Protein AF-G3ICW0-F1 (afdb_monomer)

Sequence (284 aa):
MNFSFIIIPQFTVAEKNTLQFTGLEFFTGAGYFRDTVMYYGFYTNSTIQHGTSGPFYNMQLAYIFTIGACLVVCFFSLLFSMAKYFRNNFINPHIYSRGIAKLVFCWDFTVTHEKAVKLKQKNLSTEIRENLSEIRQENNRLTLNQQLTQFSAHVAAWLVSTGVAAACCLAVYYLAEYNSEISLMMNFQPPSKAWRASQMITFFIFLLFFPSFTGVLCSLAITIWRLKPSADCGPFRGLPSFIESIYSWIDTLSRRSGYLWVVWIYQNLIGSVHFFFILTLIVL

InterPro domains:
  IPR038900 Transmembrane channel-like protein [PTHR23302] (1-182)

Foldseek 3Di:
DCCPQQQVLCVVVQDDQPWDDPPCCVVVVDTSNCCDPVHQQNAALAFDADPPDGDTHGNLVSVVVVVVVVLVVVVVVVVVVVVVVLCCCQVCVPPPVLDDVVVVVVPPPPDPDPVVVVVSVVVSVVVNVVSVVCVVVCVVCCVVCVVVVVVVVVVVVVVCVVVVVVVVVVVVVVCVVVVVDPVPPPDDDDDDDSPPVSVVVVVVCVVVCLLVSVVVVVVVVVCQQPDQDDCNGHNCHPPRHSCVVVVVVLVVQCVPPVRVVVNVCCCPQVVDPVNVVVVVVVSD

Solvent-accessible surface area (backbone atoms only — not comparable to full-atom values): 16691 Å² total; per-residue (Å²): 109,65,74,60,70,64,44,49,71,45,66,79,68,61,71,85,83,84,66,79,82,81,68,66,35,80,80,69,46,45,69,57,41,39,79,29,95,87,23,70,56,48,44,56,60,57,65,47,60,59,68,100,82,40,71,78,43,52,44,53,59,49,51,55,51,47,54,51,52,50,53,52,52,50,50,52,52,50,51,51,50,48,53,50,50,49,52,50,56,70,74,44,60,82,78,75,70,82,47,67,67,65,57,64,67,64,66,69,77,85,67,82,49,69,68,60,45,55,49,50,52,51,53,48,53,49,54,52,50,50,53,52,48,50,50,54,52,46,51,62,49,43,63,58,46,48,58,53,48,54,54,49,46,52,55,45,49,52,52,45,53,57,45,46,55,56,46,47,60,51,45,53,61,49,44,73,73,44,72,84,68,72,91,75,75,94,76,89,87,87,88,93,72,80,67,68,72,53,57,59,54,54,53,50,51,51,65,51,46,54,56,51,53,47,49,51,52,49,52,50,51,50,50,60,69,71,47,66,52,48,72,88,36,24,37,54,37,76,41,85,40,75,63,56,60,53,52,54,48,46,56,59,36,60,77,36,81,93,38,42,68,58,43,50,49,45,52,64,46,73,66,29,69,63,45,59,52,51,52,52,61,75,74,106

Organism: Cricetulus griseus (NCBI:txid10029)

pLDDT: mean 70.58, std 11.31, range [35.34, 86.12]

Radius of gyration: 33.06 Å; Cα contacts (8 Å, |Δi|>4): 134; chains: 1; bounding box: 65×72×83 Å

Secondary structure (DSSP, 8-state):
-HHHHTTHHHHTTPPPP-SPP-STHHHH--SGGGGSTTSGGG--SSEEE-TTTS-EEEHHHHHHHHHHHHHHHHHHHHHHHHHHHHHHHHH-HHHH-SSHHHHHGGG-TT---HHHHHHHHHHHHHHHHHHHHHHHHHHHHHHHHHHHHHHHHHHHHHHHHHHHHHHHHHHHHHHHHHTTT-SS---------SHHHHHHHHHHHHHHHHHHHHHHHHHHHHHHHH-PPPSSSSTTTT-S-THHHHHHHHHHHHTSGGGHHHHHHIIIIIS-HHHHHHHHHHH-

Mean predicted aligned error: 18.26 Å

Structure (mmCIF, N/CA/C/O backbone):
data_AF-G3ICW0-F1
#
_entry.id   AF-G3ICW0-F1
#
loop_
_atom_site.group_PDB
_atom_site.id
_atom_site.type_symbol
_atom_site.label_atom_id
_atom_site.label_alt_id
_atom_site.label_comp_id
_atom_site.label_asym_id
_atom_site.label_entity_id
_atom_site.label_seq_id
_atom_site.pdbx_PDB_ins_code
_atom_site.Cartn_x
_atom_site.Cartn_y
_atom_site.Cartn_z
_atom_site.occupancy
_atom_site.B_iso_or_equiv
_atom_site.auth_seq_id
_atom_site.auth_comp_id
_atom_site.auth_asym_id
_atom_site.auth_atom_id
_atom_site.pdbx_PDB_model_num
ATOM 1 N N . MET A 1 1 ? -1.533 5.937 -7.910 1.00 57.56 1 MET A N 1
ATOM 2 C CA . MET A 1 1 ? -0.114 5.537 -8.059 1.00 57.56 1 MET A CA 1
ATOM 3 C C . MET A 1 1 ? 0.048 4.489 -9.160 1.00 57.56 1 MET A C 1
ATOM 5 O O . MET A 1 1 ? 0.571 4.857 -10.202 1.00 57.56 1 MET A O 1
ATOM 9 N N . ASN A 1 2 ? -0.500 3.270 -9.020 1.00 56.28 2 ASN A N 1
ATOM 10 C CA . ASN A 1 2 ? -0.419 2.206 -10.048 1.00 56.28 2 ASN A CA 1
ATOM 11 C C . ASN A 1 2 ? -0.822 2.640 -11.471 1.00 56.28 2 ASN A C 1
ATOM 13 O O . ASN A 1 2 ? -0.067 2.429 -12.415 1.00 56.28 2 ASN A O 1
ATOM 17 N N . PHE A 1 3 ? -1.964 3.320 -11.611 1.00 61.38 3 PHE A N 1
ATOM 18 C CA . PHE A 1 3 ? -2.481 3.751 -12.916 1.00 61.38 3 PHE A CA 1
ATOM 19 C C . PHE A 1 3 ? -1.597 4.746 -13.674 1.00 61.38 3 PHE A C 1
ATOM 21 O O . PHE A 1 3 ? -1.689 4.823 -14.889 1.00 61.38 3 PHE A O 1
ATOM 28 N N . SER A 1 4 ? -0.758 5.518 -12.985 1.00 66.31 4 SER A N 1
ATOM 29 C CA . SER A 1 4 ? 0.079 6.514 -13.661 1.00 66.31 4 SER A CA 1
ATOM 30 C C . SER A 1 4 ? 1.458 5.944 -13.971 1.00 66.31 4 SER A C 1
ATOM 32 O O . SER A 1 4 ? 1.951 6.060 -15.085 1.00 66.31 4 SER A O 1
ATOM 34 N N . PHE A 1 5 ? 2.065 5.248 -13.007 1.00 75.00 5 PHE A N 1
ATOM 35 C CA . PHE A 1 5 ? 3.449 4.821 -13.157 1.00 75.00 5 PHE A CA 1
ATOM 36 C C . PHE A 1 5 ? 3.598 3.601 -14.065 1.00 75.00 5 PHE A C 1
ATOM 38 O O . PHE A 1 5 ? 4.465 3.609 -14.923 1.00 75.00 5 PHE A O 1
ATOM 45 N N . ILE A 1 6 ? 2.739 2.589 -13.924 1.00 80.56 6 ILE A N 1
ATOM 46 C CA . ILE A 1 6 ? 2.879 1.309 -14.638 1.00 80.56 6 ILE A CA 1
ATOM 47 C C . ILE A 1 6 ? 2.190 1.348 -16.006 1.00 80.56 6 ILE A C 1
ATOM 49 O O . ILE A 1 6 ? 2.675 0.779 -16.979 1.00 80.56 6 ILE A O 1
ATOM 53 N N . ILE A 1 7 ? 1.040 2.016 -16.083 1.00 79.31 7 ILE A N 1
ATOM 54 C CA . ILE A 1 7 ? 0.137 1.897 -17.230 1.00 79.31 7 ILE A CA 1
ATOM 55 C C . ILE A 1 7 ? 0.468 2.913 -18.338 1.00 79.31 7 ILE A C 1
ATOM 57 O O . ILE A 1 7 ? 0.402 2.565 -19.515 1.00 79.31 7 ILE A O 1
ATOM 61 N N . ILE A 1 8 ? 0.881 4.140 -17.994 1.00 80.00 8 ILE A N 1
ATOM 62 C CA . ILE A 1 8 ? 1.180 5.190 -18.987 1.00 80.00 8 ILE A CA 1
ATOM 63 C C . ILE A 1 8 ? 2.321 4.787 -19.941 1.00 80.00 8 ILE A C 1
ATOM 65 O O . ILE A 1 8 ? 2.123 4.903 -21.150 1.00 80.00 8 ILE A O 1
ATOM 69 N N . PRO A 1 9 ? 3.474 4.262 -19.471 1.00 77.62 9 PRO A N 1
ATOM 70 C CA . PRO A 1 9 ? 4.557 3.846 -20.369 1.00 77.62 9 PRO A CA 1
ATOM 71 C C . PRO A 1 9 ? 4.188 2.667 -21.277 1.00 77.62 9 PRO A C 1
ATOM 73 O O . PRO A 1 9 ? 4.804 2.479 -22.318 1.00 77.62 9 PRO A O 1
ATOM 76 N N . GLN A 1 10 ? 3.198 1.861 -20.889 1.00 76.38 10 GLN A N 1
ATOM 77 C CA . GLN A 1 10 ? 2.737 0.723 -21.686 1.00 76.38 10 GLN A CA 1
ATOM 78 C C . GLN A 1 10 ? 1.764 1.163 -22.776 1.00 76.38 10 GLN A C 1
ATOM 80 O O . GLN A 1 10 ? 1.830 0.663 -23.893 1.00 76.38 10 GLN A O 1
ATOM 85 N N . PHE A 1 11 ? 0.903 2.146 -22.499 1.00 76.50 11 PHE A N 1
ATOM 86 C CA . PHE A 1 11 ? -0.001 2.688 -23.514 1.00 76.50 11 PHE A CA 1
ATOM 87 C C . PHE A 1 11 ? 0.723 3.377 -24.671 1.00 76.50 11 PHE A C 1
ATOM 89 O O . PHE A 1 11 ? 0.204 3.382 -25.782 1.00 76.50 11 PHE A O 1
ATOM 96 N N . THR A 1 12 ? 1.907 3.943 -24.439 1.00 74.19 12 THR A N 1
ATOM 97 C CA . THR A 1 12 ? 2.679 4.610 -25.497 1.00 74.19 12 THR A CA 1
ATOM 98 C C . THR A 1 12 ? 3.390 3.637 -26.441 1.00 74.19 12 THR A C 1
ATOM 100 O O . THR A 1 12 ? 3.825 4.060 -27.509 1.00 74.19 12 THR A O 1
ATOM 103 N N . VAL A 1 13 ? 3.510 2.357 -26.066 1.00 73.75 13 VAL A N 1
ATOM 104 C CA . VAL A 1 13 ? 4.249 1.322 -26.818 1.00 73.75 13 VAL A CA 1
ATOM 105 C C . VAL A 1 13 ? 3.347 0.149 -27.236 1.00 73.75 13 VAL A C 1
ATOM 107 O O . VAL A 1 13 ? 3.769 -0.706 -28.006 1.00 73.75 13 VAL A O 1
ATOM 110 N N . ALA A 1 14 ? 2.101 0.098 -26.757 1.00 71.69 14 ALA A N 1
ATOM 111 C CA . ALA A 1 14 ? 1.174 -0.993 -27.043 1.00 71.69 14 ALA A CA 1
ATOM 112 C C . ALA A 1 14 ? 0.832 -1.095 -28.540 1.00 71.69 14 ALA A C 1
ATOM 114 O O . ALA A 1 14 ? 0.405 -0.124 -29.170 1.00 71.69 14 ALA A O 1
ATOM 115 N N . GLU A 1 15 ? 0.977 -2.300 -29.093 1.00 72.44 15 GLU A N 1
ATOM 116 C CA . GLU A 1 15 ? 0.568 -2.616 -30.460 1.00 72.44 15 GLU A CA 1
ATOM 117 C C . GLU A 1 15 ? -0.960 -2.723 -30.584 1.00 72.44 15 GLU A C 1
ATOM 119 O O . GLU A 1 15 ? -1.684 -2.986 -29.620 1.00 72.44 15 GLU A O 1
ATOM 124 N N . LYS A 1 16 ? -1.475 -2.501 -31.799 1.00 71.88 16 LYS A N 1
ATOM 125 C CA . LYS A 1 16 ? -2.915 -2.538 -32.064 1.00 71.88 16 LYS A CA 1
ATOM 126 C C . LYS A 1 16 ? -3.422 -3.980 -32.014 1.00 71.88 16 LYS A C 1
ATOM 128 O O . LYS A 1 16 ? -2.978 -4.819 -32.792 1.00 71.88 16 LYS A O 1
ATOM 133 N N . ASN A 1 17 ? -4.400 -4.240 -31.150 1.00 76.56 17 ASN A N 1
ATOM 134 C CA . ASN A 1 17 ? -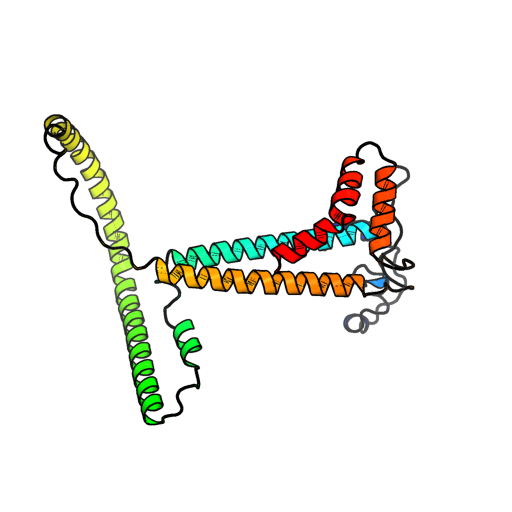5.018 -5.556 -31.037 1.00 76.56 17 ASN A CA 1
ATOM 135 C C . ASN A 1 17 ? -5.832 -5.901 -32.298 1.00 76.56 17 ASN A C 1
ATOM 137 O O . ASN A 1 17 ? -6.596 -5.074 -32.803 1.00 76.56 17 ASN A O 1
ATOM 141 N N . THR A 1 18 ? -5.651 -7.117 -32.807 1.00 79.38 18 THR A N 1
ATOM 142 C CA . THR A 1 18 ? -6.274 -7.624 -34.039 1.00 79.38 18 THR A CA 1
ATOM 143 C C . THR A 1 18 ? -7.392 -8.640 -33.783 1.00 79.38 18 THR A C 1
ATOM 145 O O . THR A 1 18 ? -8.048 -9.070 -34.732 1.00 79.38 18 THR A O 1
ATOM 148 N N . LEU A 1 19 ? -7.645 -9.012 -32.523 1.00 82.75 19 LEU A N 1
ATOM 149 C CA . LEU A 1 19 ? -8.692 -9.963 -32.141 1.00 82.75 19 LEU A CA 1
ATOM 150 C C . LEU A 1 19 ? -10.092 -9.322 -32.196 1.00 82.75 19 LEU A C 1
ATOM 152 O O . LEU A 1 19 ? -10.249 -8.124 -31.961 1.00 82.75 19 LEU A O 1
ATOM 156 N N . GLN A 1 20 ? -11.125 -10.116 -32.499 1.00 80.75 20 GLN A N 1
ATOM 157 C CA . GLN A 1 20 ? -12.520 -9.657 -32.472 1.00 80.75 20 GLN A CA 1
ATOM 158 C C . GLN A 1 20 ? -13.134 -9.838 -31.083 1.00 80.75 20 GLN A C 1
ATOM 160 O O . GLN A 1 20 ? -13.027 -10.906 -30.487 1.00 80.75 20 GLN A O 1
ATOM 165 N N . PHE A 1 21 ? -13.811 -8.796 -30.599 1.00 84.56 21 PHE A N 1
ATOM 166 C CA . PHE A 1 21 ? -14.469 -8.785 -29.297 1.00 84.56 21 PHE A CA 1
ATOM 167 C C . PHE A 1 21 ? -15.825 -9.505 -29.355 1.00 84.56 21 PHE A C 1
ATOM 169 O O . PHE A 1 21 ? -16.707 -9.123 -30.124 1.00 84.56 21 PHE A O 1
ATOM 176 N N . THR A 1 22 ? -15.998 -10.533 -28.525 1.00 82.88 22 THR A N 1
ATOM 177 C CA . THR A 1 22 ? -17.206 -11.383 -28.465 1.00 82.88 22 THR A CA 1
ATOM 178 C C . THR A 1 22 ? -17.983 -11.237 -27.152 1.00 82.88 22 THR A C 1
ATOM 180 O O . THR A 1 22 ? -19.083 -11.771 -27.022 1.00 82.88 22 THR A O 1
ATOM 183 N N . GLY A 1 23 ? -17.457 -10.491 -26.172 1.00 83.50 23 GLY A N 1
ATOM 184 C CA . GLY A 1 23 ? -18.170 -10.098 -24.948 1.00 83.50 23 GLY A CA 1
ATOM 185 C C . GLY A 1 23 ? -18.037 -11.064 -23.766 1.00 83.50 23 GLY A C 1
ATOM 186 O O . GLY A 1 23 ? -17.988 -10.610 -22.623 1.00 83.50 23 GLY A O 1
ATOM 187 N N . LEU A 1 24 ? -17.871 -12.372 -24.008 1.00 83.31 24 LEU A N 1
ATOM 188 C CA . LEU A 1 24 ? -17.596 -13.365 -22.947 1.00 83.31 24 LEU A CA 1
ATOM 189 C C . LEU A 1 24 ? -16.283 -13.077 -22.188 1.00 83.31 24 LEU A C 1
ATOM 191 O O . LEU A 1 24 ? -16.077 -13.496 -21.049 1.00 83.31 24 LEU A O 1
ATOM 195 N N . GLU A 1 25 ? -15.411 -12.317 -22.835 1.00 83.19 25 GLU A N 1
ATOM 196 C CA . GLU A 1 25 ? -14.074 -11.924 -22.406 1.00 83.19 25 GLU A CA 1
ATOM 197 C C . GLU A 1 25 ? -14.116 -10.991 -21.185 1.00 83.19 25 GLU A C 1
ATOM 199 O O . GLU A 1 25 ? -13.145 -10.928 -20.440 1.00 83.19 25 GLU A O 1
ATOM 204 N N . PHE A 1 26 ? -15.247 -10.329 -20.900 1.00 82.81 26 PHE A N 1
ATOM 205 C CA . PHE A 1 26 ? -15.424 -9.560 -19.657 1.00 82.81 26 PHE A CA 1
ATOM 206 C C . PHE A 1 26 ? -15.388 -10.435 -18.401 1.00 82.81 26 PHE A C 1
ATOM 208 O O . PHE A 1 26 ? -14.960 -9.972 -17.345 1.00 82.81 26 PHE A O 1
ATOM 215 N N . PHE A 1 27 ? -15.839 -11.686 -18.509 1.00 81.62 27 PHE A N 1
ATOM 216 C CA . PHE A 1 27 ? -15.892 -12.613 -17.380 1.00 81.62 27 PHE A CA 1
ATOM 217 C C . PHE A 1 27 ? -14.622 -13.453 -17.264 1.00 81.62 27 PHE A C 1
ATOM 219 O O . PHE A 1 27 ? -14.195 -13.769 -16.157 1.00 81.62 27 PHE A O 1
ATOM 226 N N . THR A 1 28 ? -14.011 -13.812 -18.395 1.00 77.81 28 THR A N 1
ATOM 227 C CA . THR A 1 28 ? -12.803 -14.650 -18.415 1.00 77.81 28 THR A CA 1
ATOM 228 C C . THR A 1 28 ? -11.508 -13.838 -18.409 1.00 77.81 28 THR A C 1
ATOM 230 O O . THR A 1 28 ? -10.464 -14.368 -18.039 1.00 77.81 28 THR A O 1
ATOM 233 N N . GLY A 1 29 ? -11.545 -12.573 -18.840 1.00 73.12 29 GLY A N 1
ATOM 234 C CA . GLY A 1 29 ? -10.366 -11.725 -19.046 1.00 73.12 29 GLY A CA 1
ATOM 235 C C . GLY A 1 29 ? -9.428 -12.196 -20.168 1.00 73.12 29 GLY A C 1
ATOM 236 O O . GLY A 1 29 ? -8.403 -11.562 -20.407 1.00 73.12 29 GLY A O 1
ATOM 237 N N . ALA A 1 30 ? -9.751 -13.298 -20.852 1.00 73.56 30 ALA A N 1
ATOM 238 C CA . ALA A 1 30 ? -8.947 -13.908 -21.911 1.00 73.56 30 ALA A CA 1
ATOM 239 C C . ALA A 1 30 ? -9.491 -13.531 -23.300 1.00 73.56 30 ALA A C 1
ATOM 241 O O . ALA A 1 30 ? -10.643 -13.132 -23.411 1.00 73.56 30 ALA A O 1
ATOM 242 N N . GLY A 1 31 ? -8.686 -13.663 -24.361 1.00 81.06 31 GLY A N 1
ATOM 243 C CA . GLY A 1 31 ? -9.076 -13.262 -25.724 1.00 81.06 31 GLY A CA 1
ATOM 244 C C . GLY A 1 31 ? -8.689 -11.813 -26.021 1.00 81.06 31 GLY A C 1
ATOM 245 O O . GLY A 1 31 ? -7.518 -11.465 -25.885 1.00 81.06 31 GLY A O 1
ATOM 246 N N . TYR A 1 32 ? -9.652 -10.958 -26.379 1.00 80.19 32 TYR A N 1
ATOM 247 C CA . TYR A 1 32 ? -9.425 -9.540 -26.684 1.00 80.19 32 TYR A CA 1
ATOM 248 C C . TYR A 1 32 ? -8.692 -8.784 -25.561 1.00 80.19 32 TYR A C 1
ATOM 250 O O . TYR A 1 32 ? -7.827 -7.960 -25.830 1.00 80.19 32 TYR A O 1
ATOM 258 N N . PHE A 1 33 ? -8.958 -9.079 -24.285 1.00 79.38 33 PHE A N 1
ATOM 259 C CA . PHE A 1 33 ? -8.261 -8.405 -23.179 1.00 79.38 33 PHE A CA 1
ATOM 260 C C . PHE A 1 33 ? -6.839 -8.913 -22.923 1.00 79.38 33 PHE A C 1
ATOM 262 O O . PHE A 1 33 ? -6.101 -8.270 -22.173 1.00 79.38 33 PHE A O 1
ATOM 269 N N . ARG A 1 34 ? -6.421 -10.013 -23.561 1.00 75.38 34 ARG A N 1
ATOM 270 C CA . ARG A 1 34 ? -5.105 -10.626 -23.339 1.00 75.38 34 ARG A CA 1
ATOM 271 C C . ARG A 1 34 ? -3.958 -9.669 -23.649 1.00 75.38 34 ARG A C 1
ATOM 273 O O . ARG A 1 34 ? -2.990 -9.635 -22.897 1.00 75.38 34 ARG A O 1
ATOM 280 N N . ASP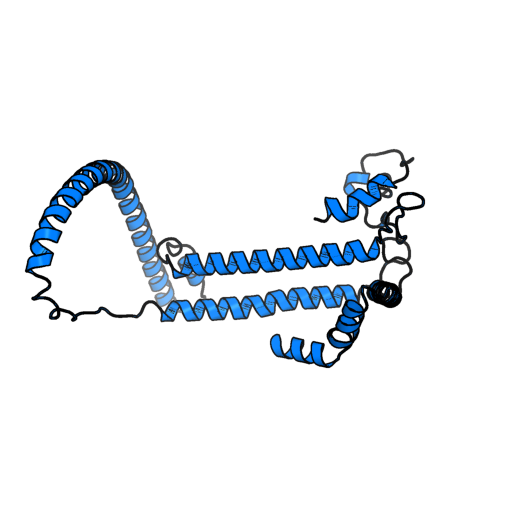 A 1 35 ? -4.111 -8.875 -24.707 1.00 74.62 35 ASP A N 1
ATOM 281 C CA . ASP A 1 35 ? -3.095 -7.929 -25.173 1.00 74.62 35 ASP A CA 1
ATOM 282 C C . ASP A 1 35 ? -3.377 -6.497 -24.666 1.00 74.62 35 ASP A C 1
ATOM 284 O O . ASP A 1 35 ? -3.067 -5.503 -25.318 1.00 74.62 35 ASP A O 1
ATOM 288 N N . THR A 1 36 ? -4.031 -6.378 -23.504 1.00 77.56 36 THR A N 1
ATOM 289 C CA . THR A 1 36 ? -4.374 -5.090 -22.884 1.00 77.56 36 THR A CA 1
ATOM 290 C C . THR A 1 36 ? -3.744 -4.943 -21.505 1.00 77.56 36 THR A C 1
ATOM 292 O O . THR A 1 36 ? -3.464 -5.921 -20.814 1.00 77.56 36 THR A O 1
ATOM 295 N N . VAL A 1 37 ? -3.597 -3.696 -21.047 1.00 75.31 37 VAL A N 1
ATOM 296 C CA . VAL A 1 37 ? -3.022 -3.356 -19.730 1.00 75.31 37 VAL A CA 1
ATOM 297 C C . VAL A 1 37 ? -3.825 -3.888 -18.536 1.00 75.31 37 VAL A C 1
ATOM 299 O O . VAL A 1 37 ? -3.353 -3.810 -17.406 1.00 75.31 37 VAL A O 1
ATOM 302 N N . MET A 1 38 ? -5.040 -4.394 -18.762 1.00 71.44 38 MET A N 1
ATOM 303 C CA . MET A 1 38 ? -5.867 -5.010 -17.724 1.00 71.44 38 MET A CA 1
ATOM 304 C C . MET A 1 38 ? -5.412 -6.443 -17.408 1.00 71.44 38 MET A C 1
ATOM 306 O O . MET A 1 38 ? -5.701 -6.952 -16.326 1.00 71.44 38 MET A O 1
ATOM 310 N N . TYR A 1 39 ? -4.677 -7.084 -18.323 1.00 73.94 39 TYR A N 1
ATOM 311 C CA . TYR A 1 39 ? -4.212 -8.455 -18.172 1.00 73.94 39 TYR A CA 1
ATOM 312 C C . TYR A 1 39 ? -2.741 -8.505 -17.747 1.00 73.94 39 TYR A C 1
ATOM 314 O O . TYR A 1 39 ? -1.847 -8.037 -18.448 1.00 73.94 39 TYR A O 1
ATOM 322 N N . TYR A 1 40 ? -2.467 -9.134 -16.599 1.00 69.00 40 TYR A N 1
ATOM 323 C CA . TYR A 1 40 ? -1.120 -9.196 -16.008 1.00 69.00 40 TYR A CA 1
ATOM 324 C C . TYR A 1 40 ? -0.068 -9.841 -16.923 1.00 69.00 40 TYR A C 1
ATOM 326 O O . TYR A 1 40 ? 1.124 -9.558 -16.802 1.00 69.00 40 TYR A O 1
ATOM 334 N N . GLY A 1 41 ? -0.493 -10.714 -17.839 1.00 71.69 41 GLY A N 1
ATOM 335 C CA . GLY A 1 41 ? 0.416 -11.384 -18.760 1.00 71.69 41 GLY A CA 1
ATOM 336 C C . GLY A 1 41 ? 0.968 -10.494 -19.873 1.00 71.69 41 GLY A C 1
ATOM 337 O O . GLY A 1 41 ? 1.976 -10.862 -20.470 1.00 71.69 41 GLY A O 1
ATOM 338 N N . PHE A 1 42 ? 0.353 -9.334 -20.119 1.00 76.38 42 PHE A N 1
ATOM 339 C CA . PHE A 1 42 ? 0.716 -8.425 -21.207 1.00 76.38 42 PHE A CA 1
ATOM 340 C C . PHE A 1 42 ? 1.988 -7.609 -20.932 1.00 76.38 42 PHE A C 1
ATOM 342 O O . PHE A 1 42 ? 2.633 -7.112 -21.852 1.00 76.38 42 PHE A O 1
ATOM 349 N N . TYR A 1 43 ? 2.379 -7.462 -19.666 1.00 80.56 43 TYR A N 1
ATOM 350 C CA . TYR A 1 43 ? 3.505 -6.608 -19.305 1.00 80.56 43 TYR A CA 1
ATOM 351 C C . TYR A 1 43 ? 4.845 -7.176 -19.784 1.00 80.56 43 TYR A C 1
ATOM 353 O O . TYR A 1 43 ? 5.231 -8.294 -19.434 1.00 80.56 43 TYR A O 1
ATOM 361 N N . THR A 1 44 ? 5.579 -6.367 -20.550 1.00 78.94 44 THR A N 1
ATOM 362 C CA . THR A 1 44 ? 6.910 -6.729 -21.049 1.00 78.94 44 THR A CA 1
ATOM 363 C C . THR A 1 44 ? 7.958 -6.796 -19.928 1.00 78.94 44 THR A C 1
ATOM 365 O O . THR A 1 44 ? 7.886 -6.061 -18.942 1.00 78.94 44 THR A O 1
ATOM 368 N N . ASN A 1 45 ? 8.966 -7.660 -20.098 1.00 81.81 45 ASN A N 1
ATOM 369 C CA . ASN A 1 45 ? 10.163 -7.698 -19.246 1.00 81.81 45 ASN A CA 1
ATOM 370 C C . ASN A 1 45 ? 11.298 -6.793 -19.754 1.00 81.81 45 ASN A C 1
ATOM 372 O O . ASN A 1 45 ? 12.337 -6.696 -19.104 1.00 81.81 45 ASN A O 1
ATOM 376 N N . SER A 1 46 ? 11.127 -6.175 -20.925 1.00 77.69 46 SER A N 1
ATOM 377 C CA . SER A 1 46 ? 12.142 -5.319 -21.521 1.00 77.69 46 SER A CA 1
ATOM 378 C C . SER A 1 46 ? 12.099 -3.914 -20.929 1.00 77.69 46 SER A C 1
ATOM 380 O O . SER A 1 46 ? 11.065 -3.415 -20.478 1.00 77.69 46 SER A O 1
ATOM 382 N N . THR A 1 47 ? 13.252 -3.255 -20.952 1.00 81.38 47 THR A N 1
ATOM 383 C CA . THR A 1 47 ? 13.340 -1.826 -20.674 1.00 81.38 47 THR A CA 1
ATOM 384 C C . THR A 1 47 ? 12.745 -1.070 -21.857 1.00 81.38 47 THR A C 1
ATOM 386 O O . THR A 1 47 ? 13.205 -1.219 -22.988 1.00 81.38 47 THR A O 1
ATOM 389 N N . ILE A 1 48 ? 11.729 -0.252 -21.599 1.00 81.38 48 ILE A N 1
ATOM 390 C CA . ILE A 1 48 ? 11.129 0.610 -22.611 1.00 81.38 48 ILE A CA 1
ATOM 391 C C . ILE A 1 48 ? 12.052 1.806 -22.830 1.00 81.38 48 ILE A C 1
ATOM 393 O O . ILE A 1 48 ? 12.407 2.509 -21.883 1.00 81.38 48 ILE A O 1
ATOM 397 N N . GLN A 1 49 ? 12.429 2.046 -24.083 1.00 77.88 49 GLN A N 1
ATOM 398 C CA . GLN A 1 49 ? 13.205 3.211 -24.486 1.00 77.88 49 GLN A CA 1
ATOM 399 C C . GLN A 1 49 ? 12.349 4.084 -25.402 1.00 77.88 49 GLN A C 1
ATOM 401 O O . GLN A 1 49 ? 11.834 3.622 -26.419 1.00 77.88 49 GLN A O 1
ATOM 406 N N . HIS A 1 50 ? 12.180 5.352 -25.035 1.00 69.31 50 HIS A N 1
ATOM 407 C CA . HIS A 1 50 ? 11.414 6.292 -25.845 1.00 69.31 50 HIS A CA 1
ATOM 408 C C . HIS A 1 50 ? 12.341 7.024 -26.831 1.00 69.31 50 HIS A C 1
ATOM 410 O O . HIS A 1 50 ? 12.971 8.020 -26.484 1.00 69.31 50 HIS A O 1
ATOM 416 N N . GLY A 1 51 ? 12.464 6.511 -28.058 1.00 70.44 51 GLY A N 1
ATOM 417 C CA . GLY A 1 51 ? 13.375 7.054 -29.077 1.00 70.44 51 GLY A CA 1
ATOM 418 C C . GLY A 1 51 ? 14.862 6.783 -28.793 1.00 70.44 51 GLY A C 1
ATOM 419 O O . GLY A 1 51 ? 15.217 6.150 -27.804 1.00 70.44 51 GLY A O 1
ATOM 420 N N . THR A 1 52 ? 15.761 7.267 -29.656 1.00 68.12 52 THR A N 1
ATOM 421 C CA . THR A 1 52 ? 17.214 6.992 -29.578 1.00 68.12 52 THR A CA 1
ATOM 422 C C . THR A 1 52 ? 17.912 7.588 -28.348 1.00 68.12 52 THR A C 1
ATOM 424 O O . THR A 1 52 ? 18.967 7.091 -27.961 1.00 68.12 52 THR A O 1
ATOM 427 N N . SER A 1 53 ? 17.310 8.585 -27.688 1.00 67.00 53 SER A N 1
ATOM 428 C CA . SER A 1 53 ? 17.913 9.319 -26.556 1.00 67.00 53 SER A CA 1
ATOM 429 C C . SER A 1 53 ? 17.014 9.414 -25.316 1.00 67.00 53 SER A C 1
ATOM 431 O O . SER A 1 53 ? 17.341 10.143 -24.379 1.00 67.00 53 SER A O 1
ATOM 433 N N . GLY A 1 54 ? 15.859 8.744 -25.305 1.00 66.25 54 GLY A N 1
ATOM 434 C CA . GLY A 1 54 ? 14.933 8.818 -24.176 1.00 66.25 54 GLY A CA 1
ATOM 435 C C . GLY A 1 54 ? 15.421 8.062 -22.941 1.00 66.25 54 GLY A C 1
ATOM 436 O O . GLY A 1 54 ? 16.271 7.172 -23.041 1.00 66.25 54 GLY A O 1
ATOM 437 N N . PRO A 1 55 ? 14.872 8.385 -21.758 1.00 69.38 55 PRO A N 1
ATOM 438 C CA . PRO A 1 55 ? 15.192 7.670 -20.534 1.00 69.38 55 PRO A CA 1
ATOM 439 C C . PRO A 1 55 ? 14.768 6.199 -20.635 1.00 69.38 55 PRO A C 1
ATOM 441 O O . PRO A 1 55 ? 13.679 5.873 -21.106 1.00 69.38 55 PRO A O 1
ATOM 444 N N . PHE A 1 56 ? 15.641 5.319 -20.153 1.00 78.50 56 PHE A N 1
ATOM 445 C CA . PHE A 1 56 ? 15.386 3.889 -20.030 1.00 78.50 56 PHE A CA 1
ATOM 446 C C . PHE A 1 56 ? 14.394 3.630 -18.893 1.00 78.50 56 PHE A C 1
ATOM 448 O O . PHE A 1 56 ? 14.713 3.848 -17.722 1.00 78.50 56 PHE A O 1
ATOM 455 N N . TYR A 1 57 ? 13.196 3.157 -19.226 1.00 83.00 57 TYR A N 1
ATOM 456 C CA . TYR A 1 57 ? 12.168 2.801 -18.256 1.00 83.00 57 TYR A CA 1
ATOM 457 C C . TYR A 1 57 ? 12.159 1.288 -18.024 1.00 83.00 57 TYR A C 1
ATOM 459 O O . TYR A 1 57 ? 11.715 0.514 -18.871 1.00 83.00 57 TYR A O 1
ATOM 467 N N . ASN A 1 58 ? 12.666 0.848 -16.873 1.00 85.12 58 ASN A N 1
ATOM 468 C CA . ASN A 1 58 ? 12.670 -0.567 -16.515 1.00 85.12 58 ASN A CA 1
ATOM 469 C C . ASN A 1 58 ? 11.339 -0.958 -15.853 1.00 85.12 58 ASN A C 1
ATOM 471 O O . ASN A 1 58 ? 10.997 -0.469 -14.773 1.00 85.12 58 ASN A O 1
ATOM 475 N N . MET A 1 59 ? 10.622 -1.885 -16.491 1.00 83.56 59 MET A N 1
ATOM 476 C CA . MET A 1 59 ? 9.307 -2.321 -16.033 1.00 83.56 59 MET A CA 1
ATOM 477 C C . MET A 1 59 ? 9.358 -3.090 -14.704 1.00 83.56 59 MET A C 1
ATOM 479 O O . MET A 1 59 ? 8.531 -2.853 -13.829 1.00 83.56 59 MET A O 1
ATOM 483 N N . GLN A 1 60 ? 10.345 -3.968 -14.502 1.00 85.88 60 GLN A N 1
ATOM 484 C CA . GLN A 1 60 ? 10.472 -4.789 -13.285 1.00 85.88 60 GLN A CA 1
ATOM 485 C C . GLN A 1 60 ? 10.653 -3.926 -12.037 1.00 85.88 60 GLN A C 1
ATOM 487 O O . GLN A 1 60 ? 9.974 -4.113 -11.026 1.00 85.88 60 GLN A O 1
ATOM 492 N N . LEU A 1 61 ? 11.543 -2.936 -12.127 1.00 84.94 61 LEU A N 1
ATOM 493 C CA . LEU A 1 61 ? 11.801 -2.004 -11.034 1.00 84.94 61 LEU A CA 1
ATOM 494 C C . LEU A 1 61 ? 10.584 -1.141 -10.738 1.00 84.94 61 LEU A C 1
ATOM 496 O O . LEU A 1 61 ? 10.281 -0.877 -9.575 1.00 84.94 61 LEU A O 1
ATOM 500 N N . ALA A 1 62 ? 9.851 -0.742 -11.776 1.00 86.12 62 ALA A N 1
ATOM 501 C CA . ALA A 1 62 ? 8.666 0.069 -11.596 1.00 86.12 62 ALA A CA 1
ATOM 502 C C . ALA A 1 62 ? 7.583 -0.615 -10.756 1.00 86.12 62 ALA A C 1
ATOM 504 O O . ALA A 1 62 ? 6.963 0.035 -9.909 1.00 86.12 62 ALA A O 1
ATOM 505 N N . TYR A 1 63 ? 7.399 -1.927 -10.925 1.00 83.81 63 TYR A N 1
ATOM 506 C CA . TYR A 1 63 ? 6.515 -2.716 -10.066 1.00 83.81 63 TYR A CA 1
ATOM 507 C C . TYR A 1 63 ? 6.964 -2.703 -8.612 1.00 83.81 63 TYR A C 1
ATOM 509 O O . TYR A 1 63 ? 6.158 -2.416 -7.727 1.00 83.81 63 TYR A O 1
ATOM 517 N N . ILE A 1 64 ? 8.247 -2.976 -8.367 1.00 84.69 64 ILE A N 1
ATOM 518 C CA . ILE A 1 64 ? 8.806 -3.035 -7.012 1.00 84.69 64 ILE A CA 1
ATOM 519 C C . ILE A 1 64 ? 8.617 -1.690 -6.307 1.00 84.69 64 ILE A C 1
ATOM 521 O O . ILE A 1 64 ? 8.093 -1.642 -5.192 1.00 84.69 64 ILE A O 1
ATOM 525 N N . PHE A 1 65 ? 8.962 -0.587 -6.975 1.00 84.38 65 PHE A N 1
ATOM 526 C CA . PHE A 1 65 ? 8.810 0.748 -6.405 1.00 84.38 65 PHE A CA 1
ATOM 527 C C . PHE A 1 65 ? 7.350 1.133 -6.177 1.00 84.38 65 PHE A C 1
ATOM 529 O O . PHE A 1 65 ? 7.039 1.737 -5.153 1.00 84.38 65 PHE A O 1
ATOM 536 N N . THR A 1 66 ? 6.441 0.765 -7.082 1.00 85.88 66 THR A N 1
ATOM 537 C CA . THR A 1 66 ? 5.018 1.093 -6.925 1.00 85.88 66 THR A CA 1
ATOM 538 C C . THR A 1 66 ? 4.392 0.333 -5.763 1.00 85.88 66 THR A C 1
ATOM 540 O O . THR A 1 66 ? 3.684 0.933 -4.955 1.00 85.88 66 THR A O 1
ATOM 543 N N . ILE A 1 67 ? 4.682 -0.966 -5.639 1.00 83.38 67 ILE A N 1
ATOM 544 C CA . ILE A 1 67 ? 4.226 -1.785 -4.509 1.00 83.38 67 ILE A CA 1
ATOM 545 C C . ILE A 1 67 ? 4.804 -1.230 -3.204 1.00 83.38 67 ILE A C 1
ATOM 547 O O . ILE A 1 67 ? 4.054 -1.009 -2.255 1.00 83.38 67 ILE A O 1
ATOM 551 N N . GLY A 1 68 ? 6.104 -0.922 -3.176 1.00 83.69 68 GLY A N 1
ATOM 552 C CA . GLY A 1 68 ? 6.758 -0.309 -2.019 1.00 83.69 68 GLY A CA 1
ATOM 553 C C . GLY A 1 68 ? 6.113 1.018 -1.614 1.00 83.69 68 GLY A C 1
ATOM 554 O O . GLY A 1 68 ? 5.747 1.200 -0.455 1.00 83.69 68 GLY A O 1
ATOM 555 N N . ALA A 1 69 ? 5.884 1.924 -2.567 1.00 84.75 69 ALA A N 1
ATOM 556 C CA . ALA A 1 69 ? 5.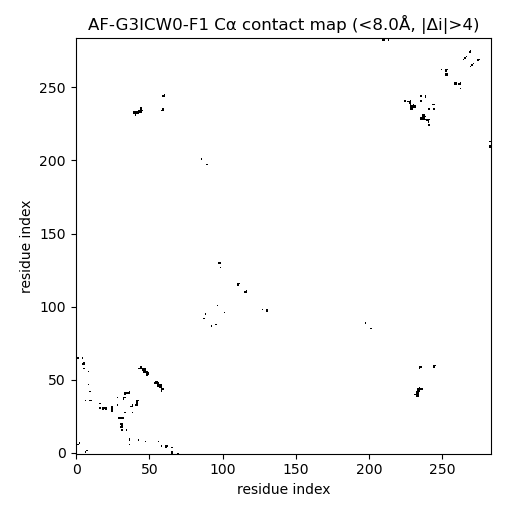220 3.200 -2.314 1.00 84.75 69 ALA A CA 1
ATOM 557 C C . ALA A 1 69 ? 3.784 3.015 -1.801 1.00 84.75 69 ALA A C 1
ATOM 559 O O . ALA A 1 69 ? 3.372 3.704 -0.868 1.00 84.75 69 ALA A O 1
ATOM 560 N N . CYS A 1 70 ? 3.027 2.066 -2.361 1.00 82.62 70 CYS A N 1
ATOM 561 C CA . CYS A 1 70 ? 1.694 1.723 -1.871 1.00 82.62 70 CYS A CA 1
ATOM 562 C C . CYS A 1 70 ? 1.734 1.241 -0.417 1.00 82.62 70 CYS A C 1
ATOM 564 O O . CYS A 1 70 ? 0.966 1.745 0.398 1.00 82.62 70 CYS A O 1
ATOM 566 N N . LEU A 1 71 ? 2.653 0.335 -0.071 1.00 81.44 71 LEU A N 1
ATOM 567 C CA . LEU A 1 71 ? 2.811 -0.155 1.301 1.00 81.44 71 LEU A CA 1
ATOM 568 C C . LEU A 1 71 ? 3.165 0.973 2.277 1.00 81.44 71 LEU A C 1
ATOM 570 O O . LEU A 1 71 ? 2.579 1.051 3.354 1.00 81.44 71 LEU A O 1
ATOM 574 N N . VAL A 1 72 ? 4.060 1.884 1.887 1.00 81.56 72 VAL A N 1
ATOM 575 C CA . VAL A 1 72 ? 4.447 3.045 2.702 1.00 81.56 72 VAL A CA 1
ATOM 576 C C . VAL A 1 72 ? 3.267 3.996 2.918 1.00 81.56 72 VAL A C 1
ATOM 578 O O . VAL A 1 72 ? 2.997 4.405 4.046 1.00 81.56 72 VAL A O 1
ATOM 581 N N . VAL A 1 73 ? 2.515 4.322 1.863 1.00 83.75 73 VAL A N 1
ATOM 582 C CA . VAL A 1 73 ? 1.320 5.175 1.972 1.00 83.75 73 VAL A CA 1
ATOM 583 C C . VAL A 1 73 ? 0.256 4.516 2.848 1.00 83.75 73 VAL A C 1
ATOM 585 O O . VAL A 1 73 ? -0.340 5.188 3.692 1.00 83.75 73 VAL A O 1
ATOM 588 N N . CYS A 1 74 ? 0.033 3.210 2.695 1.00 79.06 74 CYS A N 1
ATOM 589 C CA . CYS A 1 74 ? -0.865 2.450 3.559 1.00 79.06 74 CYS A CA 1
ATOM 590 C C . CYS A 1 74 ? -0.405 2.505 5.020 1.00 79.06 74 CYS A C 1
ATOM 592 O O . CYS A 1 74 ? -1.213 2.810 5.894 1.00 79.06 74 CYS A O 1
ATOM 594 N N . PHE A 1 75 ? 0.886 2.294 5.285 1.00 80.12 75 PHE A N 1
ATOM 595 C CA . PHE A 1 75 ? 1.459 2.369 6.626 1.00 80.12 75 PHE A CA 1
ATOM 596 C C . PHE A 1 75 ? 1.231 3.738 7.276 1.00 80.12 75 PHE A C 1
ATOM 598 O O . PHE A 1 75 ? 0.672 3.812 8.369 1.00 80.12 75 PHE A O 1
ATOM 605 N N . PHE A 1 76 ? 1.568 4.833 6.589 1.00 79.75 76 PHE A N 1
ATOM 606 C CA . PHE A 1 76 ? 1.359 6.180 7.126 1.00 79.75 76 PHE A CA 1
ATOM 607 C C . PHE A 1 76 ? -0.123 6.536 7.284 1.00 79.75 76 PHE A C 1
ATOM 609 O O . PHE A 1 76 ? -0.491 7.188 8.260 1.00 79.75 76 PHE A O 1
ATOM 616 N N . SER A 1 77 ? -0.991 6.078 6.378 1.00 80.56 77 SER A N 1
ATOM 617 C CA . SER A 1 77 ? -2.440 6.282 6.497 1.00 80.56 77 SER A CA 1
ATOM 618 C C . SER A 1 77 ? -3.007 5.566 7.723 1.00 80.56 77 SER A C 1
ATOM 620 O O . SER A 1 77 ? -3.832 6.131 8.446 1.00 80.56 77 SER A O 1
ATOM 622 N N . LEU A 1 78 ? -2.539 4.343 7.989 1.00 77.88 78 LEU A N 1
ATOM 623 C CA . LEU A 1 78 ? -2.907 3.583 9.180 1.00 77.88 78 LEU A CA 1
ATOM 624 C C . LEU A 1 78 ? -2.367 4.248 10.448 1.00 77.88 78 LEU A C 1
ATOM 626 O O . LEU A 1 78 ? -3.140 4.465 11.378 1.00 77.88 78 LEU A O 1
ATOM 630 N N . LEU A 1 79 ? -1.096 4.662 10.467 1.00 77.62 79 LEU A N 1
ATOM 631 C CA . LEU A 1 79 ? -0.509 5.396 11.592 1.00 77.62 79 LEU A CA 1
ATOM 632 C C . LEU A 1 79 ? -1.274 6.686 11.899 1.00 77.62 79 LEU A C 1
ATOM 634 O O . LEU A 1 79 ? -1.606 6.952 13.053 1.00 77.62 79 LEU A O 1
ATOM 638 N N . PHE A 1 80 ? -1.599 7.475 10.874 1.00 76.75 80 PHE A N 1
ATOM 639 C CA . PHE A 1 80 ? -2.357 8.711 11.042 1.00 76.75 80 PHE A CA 1
ATOM 640 C C . PHE A 1 80 ? -3.777 8.441 11.545 1.00 76.75 80 PHE A C 1
ATOM 642 O O . PHE A 1 80 ? -4.268 9.136 12.437 1.00 76.75 80 PHE A O 1
ATOM 649 N N . SER A 1 81 ? -4.432 7.405 11.019 1.00 73.81 81 SER A N 1
ATOM 650 C CA . SER A 1 81 ? -5.761 6.986 11.471 1.00 73.81 81 SER A CA 1
ATOM 651 C C . SER A 1 81 ? -5.736 6.525 12.927 1.00 73.81 81 SER A C 1
ATOM 653 O O . SER A 1 81 ? -6.620 6.907 13.693 1.00 73.81 81 SER A O 1
ATOM 655 N N . MET A 1 82 ? -4.696 5.796 13.343 1.00 68.44 82 MET A N 1
ATOM 656 C CA . MET A 1 82 ? -4.492 5.409 14.739 1.00 68.44 82 MET A CA 1
ATOM 657 C C . MET A 1 82 ? -4.237 6.611 15.640 1.00 68.44 82 MET A C 1
ATOM 659 O O . MET A 1 82 ? -4.890 6.738 16.671 1.00 68.44 82 MET A O 1
ATOM 663 N N . ALA A 1 83 ? -3.360 7.531 15.241 1.00 71.38 83 ALA A N 1
ATOM 664 C CA . ALA A 1 83 ? -3.087 8.748 16.001 1.00 71.38 83 ALA A CA 1
ATOM 665 C C . ALA A 1 83 ? -4.349 9.616 16.156 1.00 71.38 83 ALA A C 1
ATOM 667 O O . ALA A 1 83 ? -4.625 10.146 17.235 1.00 71.38 83 ALA A O 1
ATOM 668 N N . LYS A 1 84 ? -5.163 9.722 15.098 1.00 69.50 84 LYS A N 1
ATOM 669 C CA . LYS A 1 84 ? -6.450 10.430 15.121 1.00 69.50 84 LYS A CA 1
ATOM 670 C C . LYS A 1 84 ? -7.478 9.721 16.005 1.00 69.50 84 LYS A C 1
ATOM 672 O O . LYS A 1 84 ? -8.158 10.391 16.779 1.00 69.50 84 LYS A O 1
ATOM 677 N N . TYR A 1 85 ? -7.585 8.395 15.916 1.00 64.44 85 TYR A N 1
ATOM 678 C CA . TYR A 1 85 ? -8.482 7.594 16.753 1.00 64.44 85 TYR A CA 1
ATOM 679 C C . TYR A 1 85 ? -8.107 7.710 18.230 1.00 64.44 85 TYR A C 1
ATOM 681 O O . TYR A 1 85 ? -8.962 7.975 19.071 1.00 64.44 85 TYR A O 1
ATOM 689 N N . PHE A 1 86 ? -6.813 7.616 18.529 1.00 65.56 86 PHE A N 1
ATOM 690 C CA . PHE A 1 86 ? -6.261 7.826 19.857 1.00 65.56 86 PHE A CA 1
ATOM 691 C C . PHE A 1 86 ? -6.615 9.213 20.401 1.00 65.56 86 PHE A C 1
ATOM 693 O O . PHE A 1 86 ? -7.224 9.329 21.462 1.00 65.56 86 PHE A O 1
ATOM 700 N N . ARG A 1 87 ? -6.324 10.271 19.636 1.00 63.78 87 ARG A N 1
ATOM 701 C CA . ARG A 1 87 ? -6.634 11.650 20.030 1.00 63.78 87 ARG A CA 1
ATOM 702 C C . ARG A 1 87 ? -8.123 11.844 20.311 1.00 63.78 87 ARG A C 1
ATOM 704 O O . ARG A 1 87 ? -8.484 12.438 21.321 1.00 63.78 87 ARG A O 1
ATOM 711 N N . ASN A 1 88 ? -8.987 11.322 19.445 1.00 59.03 88 ASN A N 1
ATOM 712 C CA . ASN A 1 88 ? -10.431 11.481 19.591 1.00 59.03 88 ASN A CA 1
ATOM 713 C C . ASN A 1 88 ? -10.992 10.693 20.784 1.00 59.03 88 ASN A C 1
ATOM 715 O O . ASN A 1 88 ? -11.880 11.193 21.468 1.00 59.03 88 ASN A O 1
ATOM 719 N N . ASN A 1 89 ? -10.462 9.500 21.060 1.00 55.69 89 ASN A N 1
ATOM 720 C CA . ASN A 1 89 ? -10.942 8.638 22.139 1.00 55.69 89 ASN A CA 1
ATOM 721 C C . ASN A 1 89 ? -10.435 9.083 23.530 1.00 55.69 89 ASN A C 1
ATOM 723 O O . ASN A 1 89 ? -11.106 8.860 24.532 1.00 55.69 89 ASN A O 1
ATOM 727 N N . PHE A 1 90 ? -9.276 9.749 23.602 1.00 53.75 90 PHE A N 1
ATOM 728 C CA . PHE A 1 90 ? -8.668 10.182 24.869 1.00 53.75 90 PHE A CA 1
ATOM 729 C C . PHE A 1 90 ? -9.027 11.616 25.262 1.00 53.75 90 PHE A C 1
ATOM 731 O O . PHE A 1 90 ? -9.073 11.919 26.451 1.00 53.75 90 PHE A O 1
ATOM 738 N N . ILE A 1 91 ? -9.286 12.496 24.288 1.00 54.97 91 ILE A N 1
ATOM 739 C CA . ILE A 1 91 ? -9.592 13.911 24.555 1.00 54.97 91 ILE A CA 1
ATOM 740 C C . ILE A 1 91 ? -11.104 14.146 24.727 1.00 54.97 91 ILE A C 1
ATOM 742 O O . ILE A 1 91 ? -11.479 15.059 25.451 1.00 54.97 91 ILE A O 1
ATOM 746 N N . ASN A 1 92 ? -11.983 13.310 24.148 1.00 49.50 92 ASN A N 1
ATOM 747 C CA . ASN A 1 92 ? -13.445 13.451 24.267 1.00 49.50 92 ASN A CA 1
ATOM 748 C C . ASN A 1 92 ? -14.165 12.104 24.529 1.00 49.50 92 ASN A C 1
ATOM 750 O O . ASN A 1 92 ? -14.869 11.597 23.650 1.00 49.50 92 ASN A O 1
ATOM 754 N N . PRO A 1 93 ? -14.070 11.525 25.744 1.00 53.31 93 PRO A N 1
ATOM 755 C CA . PRO A 1 93 ? -14.736 10.256 26.082 1.00 53.31 93 PRO A CA 1
ATOM 756 C C . PRO A 1 93 ? -16.278 10.326 26.050 1.00 53.31 93 PRO A C 1
ATOM 758 O O . PRO A 1 93 ? -16.953 9.293 26.009 1.00 53.31 93 PRO A O 1
ATOM 761 N N . HIS A 1 94 ? -16.852 11.533 26.038 1.00 49.59 94 HIS A N 1
ATOM 762 C CA . HIS A 1 94 ? -18.300 11.750 26.064 1.00 49.59 94 HIS A CA 1
ATOM 763 C C . HIS A 1 94 ? -19.020 11.470 24.736 1.00 49.59 94 HIS A C 1
ATOM 765 O O . HIS A 1 94 ? -20.228 11.251 24.751 1.00 49.59 94 HIS A O 1
ATOM 771 N N . ILE A 1 95 ? -18.320 11.457 23.595 1.00 48.56 95 ILE A N 1
ATOM 772 C CA . ILE A 1 95 ? -18.994 11.464 22.281 1.00 48.56 95 ILE A CA 1
ATOM 773 C C . ILE A 1 95 ? -19.151 10.054 21.680 1.00 48.56 95 ILE A C 1
ATOM 775 O O . ILE A 1 95 ? -20.105 9.816 20.946 1.00 48.56 95 ILE A O 1
ATOM 779 N N . TYR A 1 96 ? -18.283 9.089 22.019 1.00 48.78 96 TYR A N 1
ATOM 780 C CA . TYR A 1 96 ? -18.293 7.745 21.402 1.00 48.78 96 TYR A CA 1
ATOM 781 C C . TYR A 1 96 ? -18.695 6.590 22.342 1.00 48.78 96 TYR A C 1
ATOM 783 O O . TYR A 1 96 ? -18.989 5.492 21.873 1.00 48.78 96 TYR A O 1
ATOM 791 N N . SER A 1 97 ? -18.771 6.814 23.661 1.00 50.44 97 SER A N 1
ATOM 792 C CA . SER A 1 97 ? -19.090 5.770 24.657 1.00 50.44 97 SER A CA 1
ATOM 793 C C . SER A 1 97 ? -20.592 5.556 24.905 1.00 50.44 97 SER A C 1
ATOM 795 O O . SER A 1 97 ? -20.980 4.924 25.886 1.00 50.44 97 SER A O 1
ATOM 797 N N . ARG A 1 98 ? -21.470 6.052 24.026 1.00 53.41 98 ARG A N 1
ATOM 798 C CA . ARG A 1 98 ? -22.903 6.181 24.338 1.00 53.41 98 ARG A CA 1
ATOM 799 C C . ARG A 1 98 ? -23.778 4.940 24.122 1.00 53.41 98 ARG A C 1
ATOM 801 O O . ARG A 1 98 ? -24.991 5.031 24.247 1.00 53.41 98 ARG A O 1
ATOM 808 N N . GLY A 1 99 ? -23.209 3.763 23.852 1.00 54.28 99 GLY A N 1
ATOM 809 C CA . GLY A 1 99 ? -23.996 2.526 23.993 1.00 54.28 99 GLY A CA 1
ATOM 810 C C . GLY A 1 99 ? -23.472 1.293 23.271 1.00 54.28 99 GLY A C 1
ATOM 811 O O . GLY A 1 99 ? -23.558 0.196 23.814 1.00 54.28 99 GLY A O 1
ATOM 812 N N . ILE A 1 100 ? -22.878 1.442 22.084 1.00 52.78 100 ILE A N 1
ATOM 813 C CA . ILE A 1 100 ? -22.597 0.284 21.214 1.00 52.78 100 ILE A CA 1
ATOM 814 C C . ILE A 1 100 ? -21.457 -0.584 21.767 1.00 52.78 100 ILE A C 1
ATOM 816 O O . ILE A 1 100 ? -21.586 -1.802 21.825 1.00 52.78 100 ILE A O 1
ATOM 820 N N . ALA A 1 101 ? -20.371 0.019 22.260 1.00 56.16 101 ALA A N 1
ATOM 821 C CA . ALA A 1 101 ? -19.259 -0.745 22.829 1.00 56.16 101 ALA A CA 1
ATOM 822 C C . ALA A 1 101 ? -19.659 -1.490 24.119 1.00 56.16 101 ALA A C 1
ATOM 824 O O . ALA A 1 101 ? -19.312 -2.656 24.279 1.00 56.16 101 ALA A O 1
ATOM 825 N N . LYS A 1 102 ? -20.453 -0.867 25.006 1.00 58.19 102 LYS A N 1
ATOM 826 C CA . LYS A 1 102 ? -20.970 -1.524 26.224 1.00 58.19 102 LYS A CA 1
ATOM 827 C C . LYS A 1 102 ? -21.890 -2.711 25.905 1.00 58.19 102 LYS A C 1
ATOM 829 O O . LYS A 1 102 ? -21.830 -3.716 26.604 1.00 58.19 102 LYS A O 1
ATOM 834 N N . LEU A 1 103 ? -22.696 -2.614 24.844 1.00 58.28 103 LEU A N 1
ATOM 835 C CA . LEU A 1 103 ? -23.544 -3.712 24.364 1.00 58.28 103 LEU A CA 1
ATOM 836 C C . LEU A 1 103 ? -22.718 -4.891 23.832 1.00 58.28 103 LEU A C 1
ATOM 838 O O . LEU A 1 103 ? -23.010 -6.036 24.163 1.00 58.28 103 LEU A O 1
ATOM 842 N N . VAL A 1 104 ? -21.662 -4.612 23.063 1.00 56.09 104 VAL A N 1
ATOM 843 C CA . VAL A 1 104 ? -20.774 -5.644 22.499 1.00 56.09 104 VAL A CA 1
ATOM 844 C C . VAL A 1 104 ? -19.964 -6.357 23.591 1.00 56.09 104 VAL A C 1
ATOM 846 O O . VAL A 1 104 ? -19.809 -7.573 23.531 1.00 56.09 104 VAL A O 1
ATOM 849 N N . PHE A 1 105 ? -19.524 -5.653 24.640 1.00 55.03 105 PHE A N 1
ATOM 850 C CA . PHE A 1 105 ? -18.835 -6.272 25.785 1.00 55.03 105 PHE A CA 1
ATOM 851 C C . PHE A 1 105 ? -19.761 -7.049 26.743 1.00 55.03 105 PHE A C 1
ATOM 853 O O . PHE A 1 105 ? -19.269 -7.750 27.622 1.00 55.03 105 PHE A O 1
ATOM 860 N N . CYS A 1 106 ? -21.089 -6.979 26.582 1.00 55.66 106 CYS A N 1
ATOM 861 C CA . CYS A 1 106 ? -22.040 -7.752 27.393 1.00 55.66 106 CYS A CA 1
ATOM 862 C C . CYS A 1 106 ? -22.196 -9.217 26.926 1.00 55.66 106 CYS A C 1
ATOM 864 O O . CYS A 1 106 ? -22.902 -9.995 27.565 1.00 55.66 106 CYS A O 1
ATOM 866 N N . TRP A 1 107 ? -21.544 -9.597 25.825 1.00 60.38 107 TRP A N 1
ATOM 867 C CA . TRP A 1 107 ? -21.569 -10.947 25.247 1.00 60.38 107 TRP A CA 1
ATOM 868 C C . TRP A 1 107 ? -20.835 -12.013 26.091 1.00 60.38 107 TRP A C 1
ATOM 870 O O . TRP A 1 107 ? -20.907 -13.193 25.765 1.00 60.38 107 TRP A O 1
ATOM 880 N N . ASP A 1 108 ? -20.132 -11.654 27.169 1.00 55.97 108 ASP A N 1
ATOM 881 C CA . ASP A 1 108 ? -19.352 -12.631 27.941 1.00 55.97 108 ASP A CA 1
ATOM 882 C C . ASP A 1 108 ? -20.248 -13.719 28.590 1.00 55.97 108 ASP A C 1
ATOM 884 O O . ASP A 1 108 ? -20.995 -13.472 29.540 1.00 55.97 108 ASP A O 1
ATOM 888 N N . PHE A 1 109 ? -20.181 -14.939 28.040 1.00 55.31 109 PHE A N 1
ATOM 889 C CA . PHE A 1 109 ? -20.977 -16.121 28.407 1.00 55.31 109 PHE A CA 1
ATOM 890 C C . PHE A 1 109 ? -20.491 -16.826 29.687 1.00 55.31 109 PHE A C 1
ATOM 892 O O . PHE A 1 109 ? -20.961 -17.914 30.018 1.00 55.31 109 PHE A O 1
ATOM 899 N N . THR A 1 110 ? -19.572 -16.228 30.446 1.00 55.94 110 THR A N 1
ATOM 900 C CA . THR A 1 110 ? -19.031 -16.815 31.686 1.00 55.94 110 THR A CA 1
ATOM 901 C C . THR A 1 110 ? -20.032 -16.884 32.849 1.00 55.94 110 THR A C 1
ATOM 903 O O . THR A 1 110 ? -19.740 -17.500 33.874 1.00 55.94 110 THR A O 1
ATOM 906 N N . VAL A 1 111 ? -21.237 -16.315 32.715 1.00 58.31 111 VAL A N 1
ATOM 907 C CA . VAL A 1 111 ? -22.273 -16.351 33.761 1.00 58.31 111 VAL A CA 1
ATOM 908 C C . VAL A 1 111 ? -23.292 -17.461 33.480 1.00 58.31 111 VAL A C 1
ATOM 910 O O . VAL A 1 111 ? -24.260 -17.270 32.753 1.00 58.31 111 VAL A O 1
ATOM 913 N N . THR A 1 112 ? -23.102 -18.624 34.103 1.00 62.97 112 THR A N 1
ATOM 914 C CA . THR A 1 112 ? -23.959 -19.816 33.933 1.00 62.97 112 THR A CA 1
ATOM 915 C C . THR A 1 112 ? -25.148 -19.879 34.903 1.00 62.97 112 THR A C 1
ATOM 917 O O . THR A 1 112 ? -26.063 -20.680 34.721 1.00 62.97 112 THR A O 1
ATOM 920 N N . HIS A 1 113 ? -25.183 -19.026 35.934 1.00 73.44 113 HIS A N 1
ATOM 921 C CA . HIS A 1 113 ? -26.258 -19.022 36.930 1.00 73.44 113 HIS A CA 1
ATOM 922 C C . HIS A 1 113 ? -27.487 -18.229 36.465 1.00 73.44 113 HIS A C 1
ATOM 924 O O . HIS A 1 113 ? -27.434 -17.009 36.315 1.00 73.44 113 HIS A O 1
ATOM 930 N N . GLU A 1 114 ? -28.639 -18.897 36.360 1.00 77.00 114 GLU A N 1
ATOM 931 C CA . GLU A 1 114 ? -29.910 -18.318 35.887 1.00 77.00 114 GLU A CA 1
ATOM 932 C C . GLU A 1 114 ? -30.336 -17.024 36.610 1.00 77.00 114 GLU A C 1
ATOM 934 O O . GLU A 1 114 ? -30.854 -16.092 35.989 1.00 77.00 114 GLU A O 1
ATOM 939 N N . LYS A 1 115 ? -30.083 -16.922 37.921 1.00 75.06 115 LYS A N 1
ATOM 940 C CA . LYS A 1 115 ? -30.424 -15.739 38.725 1.00 75.06 115 LYS A CA 1
ATOM 941 C C . LYS A 1 115 ? -29.488 -14.571 38.423 1.00 75.06 115 LYS A C 1
ATOM 943 O O . LYS A 1 115 ? -29.946 -13.435 38.331 1.00 75.06 115 LYS A O 1
ATOM 948 N N . ALA A 1 116 ? -28.202 -14.853 38.218 1.00 70.81 116 ALA A N 1
ATOM 949 C CA . ALA A 1 116 ? -27.205 -13.852 37.856 1.00 70.81 116 ALA A CA 1
ATOM 950 C C . ALA A 1 116 ? -27.421 -13.340 36.423 1.00 70.81 116 ALA A C 1
ATOM 952 O O . ALA A 1 116 ? -27.304 -12.140 36.191 1.00 70.81 116 ALA A O 1
ATOM 953 N N . VAL A 1 117 ? -27.841 -14.212 35.498 1.00 71.25 117 VAL A N 1
ATOM 954 C CA . VAL A 1 117 ? -28.228 -13.831 34.129 1.00 71.25 117 VAL A CA 1
ATOM 955 C C . VAL A 1 117 ? -29.467 -12.938 34.140 1.00 71.25 117 VAL A C 1
ATOM 957 O O . VAL A 1 117 ? -29.437 -11.849 33.571 1.00 71.25 117 VAL A O 1
ATOM 960 N N . LYS A 1 118 ? -30.536 -13.331 34.849 1.00 78.81 118 LYS A N 1
ATOM 961 C CA . LYS A 1 118 ? -31.753 -12.503 34.959 1.00 78.81 118 LYS A CA 1
ATOM 962 C C . LYS A 1 118 ? -31.474 -11.150 35.618 1.00 78.81 118 LYS A C 1
ATOM 964 O O . LYS A 1 118 ? -32.058 -10.147 35.213 1.00 78.81 118 LYS A O 1
ATOM 969 N N . LEU A 1 119 ? -30.581 -11.104 36.609 1.00 79.69 119 LEU A N 1
ATOM 970 C CA . LEU A 1 119 ? -30.177 -9.860 37.264 1.00 79.69 119 LEU A CA 1
ATOM 971 C C . LEU A 1 119 ? -29.336 -8.971 36.335 1.00 79.69 119 LEU A C 1
ATOM 973 O O . LEU A 1 119 ? -29.614 -7.781 36.226 1.00 79.69 119 LEU A O 1
ATOM 977 N N . LYS A 1 120 ? -28.364 -9.540 35.610 1.00 75.81 120 LYS A N 1
ATOM 978 C CA . LYS A 1 120 ? -27.559 -8.824 34.605 1.00 75.81 120 LYS A CA 1
ATOM 979 C C . LYS A 1 120 ? -28.417 -8.279 33.469 1.00 75.81 120 LYS A C 1
ATOM 981 O O . LYS A 1 120 ? -28.257 -7.120 33.110 1.00 75.81 120 LYS A O 1
ATOM 986 N N . GLN A 1 121 ? -29.354 -9.074 32.956 1.00 78.62 121 GLN A N 1
ATOM 987 C CA . GLN A 1 121 ? -30.278 -8.654 31.904 1.00 78.62 121 GLN A CA 1
ATOM 988 C C . GLN A 1 121 ? -31.154 -7.485 32.364 1.00 78.62 121 GLN A C 1
ATOM 990 O O . GLN A 1 121 ? -31.301 -6.505 31.636 1.00 78.62 121 GLN A O 1
ATOM 995 N N . LYS A 1 122 ? -31.716 -7.568 33.579 1.00 83.00 122 LYS A N 1
ATOM 996 C CA . LYS A 1 122 ? -32.512 -6.476 34.150 1.00 83.00 122 LYS A CA 1
ATOM 997 C C . LYS A 1 122 ? -31.671 -5.218 34.348 1.00 83.00 122 LYS A C 1
ATOM 999 O O . LYS A 1 122 ? -32.096 -4.168 33.883 1.00 83.00 122 LYS A O 1
ATOM 1004 N N . ASN A 1 123 ? -30.477 -5.340 34.931 1.00 78.62 123 ASN A N 1
ATOM 1005 C CA . ASN A 1 123 ? -29.569 -4.209 35.143 1.00 78.62 123 ASN A CA 1
ATOM 1006 C C . ASN A 1 123 ? -29.121 -3.557 33.825 1.00 78.62 123 ASN A C 1
ATOM 1008 O O . ASN A 1 123 ? -29.087 -2.335 33.724 1.00 78.62 123 ASN A O 1
ATOM 1012 N N . LEU A 1 124 ? -28.820 -4.348 32.792 1.00 78.62 124 LEU A N 1
ATOM 1013 C CA . LEU A 1 124 ? -28.439 -3.821 31.481 1.00 78.62 124 LEU A CA 1
ATOM 1014 C C . LEU A 1 124 ? -29.625 -3.129 30.799 1.00 78.62 124 LEU A C 1
ATOM 1016 O O . LEU A 1 124 ? -29.478 -2.054 30.225 1.00 78.62 124 LEU A O 1
ATOM 1020 N N . SER A 1 125 ? -30.820 -3.722 30.881 1.00 80.12 125 SER A N 1
ATOM 1021 C CA . SER A 1 125 ? -32.032 -3.124 30.318 1.00 80.12 125 SER A CA 1
ATOM 1022 C C . SER A 1 125 ? -32.373 -1.797 30.985 1.00 80.12 125 SER A C 1
ATOM 1024 O O . SER A 1 125 ? -32.835 -0.887 30.296 1.00 80.12 125 SER A O 1
ATOM 1026 N N . THR A 1 126 ? -32.180 -1.682 32.300 1.00 80.25 126 THR A N 1
ATOM 1027 C CA . THR A 1 126 ? -32.387 -0.420 33.014 1.00 80.25 126 THR A CA 1
ATOM 1028 C C . THR A 1 126 ? -31.327 0.600 32.621 1.00 80.25 126 THR A C 1
ATOM 1030 O O . THR A 1 126 ? -31.697 1.706 32.252 1.00 80.25 126 THR A O 1
ATOM 1033 N N . GLU A 1 127 ? -30.051 0.210 32.550 1.00 77.94 127 GLU A N 1
ATOM 1034 C CA . GLU A 1 127 ? -28.951 1.109 32.171 1.00 77.94 127 GLU A CA 1
ATOM 1035 C C . GLU A 1 127 ? -29.093 1.631 30.726 1.00 77.94 127 GLU A C 1
ATOM 1037 O O . GLU A 1 127 ? -28.875 2.811 30.457 1.00 77.94 127 GLU A O 1
ATOM 1042 N N . ILE A 1 128 ? -29.523 0.785 29.779 1.00 78.69 128 ILE A N 1
ATOM 1043 C CA . ILE A 1 128 ? -29.804 1.196 28.390 1.00 78.69 128 ILE A CA 1
ATOM 1044 C C . ILE A 1 128 ? -31.004 2.143 28.337 1.00 78.69 128 ILE A C 1
ATOM 1046 O O . ILE A 1 128 ? -30.978 3.135 27.607 1.00 78.69 128 ILE A O 1
ATOM 1050 N N . ARG A 1 129 ? -32.069 1.839 29.087 1.00 82.38 129 ARG 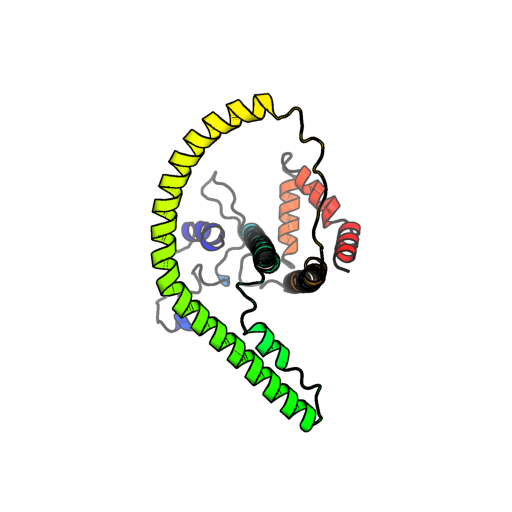A N 1
ATOM 1051 C CA . ARG A 1 129 ? -33.280 2.665 29.118 1.00 82.38 129 ARG A CA 1
ATOM 1052 C C . ARG A 1 129 ? -32.995 4.039 29.716 1.00 82.38 129 ARG A C 1
ATOM 1054 O O . ARG A 1 129 ? -33.481 5.026 29.169 1.00 82.38 129 ARG A O 1
ATOM 1061 N N . GLU A 1 130 ? -32.202 4.095 30.781 1.00 80.44 130 GLU A N 1
ATOM 1062 C CA . GLU A 1 130 ? -31.734 5.336 31.396 1.00 80.44 130 GLU A CA 1
ATOM 1063 C C . GLU A 1 130 ? -30.903 6.142 30.395 1.00 80.44 130 GLU A C 1
ATOM 1065 O O . GLU A 1 130 ? -31.297 7.260 30.071 1.00 80.44 130 GLU A O 1
ATOM 1070 N N . ASN A 1 131 ? -29.888 5.544 29.760 1.00 76.31 131 ASN A N 1
ATOM 1071 C CA . ASN A 1 131 ? -29.079 6.224 28.738 1.00 76.31 131 ASN A CA 1
ATOM 1072 C C . ASN A 1 131 ? -29.912 6.754 27.558 1.00 76.31 131 ASN A C 1
ATOM 1074 O O . ASN A 1 131 ? -29.718 7.881 27.109 1.00 76.31 131 ASN A O 1
ATOM 1078 N N . LEU A 1 132 ? -30.860 5.967 27.036 1.00 76.00 132 LEU A N 1
ATOM 1079 C CA . LEU A 1 132 ? -31.733 6.413 25.943 1.00 76.00 132 LEU A CA 1
ATOM 1080 C C . LEU A 1 132 ? -32.678 7.533 26.385 1.00 76.00 132 LEU A C 1
ATOM 1082 O O . LEU A 1 132 ? -32.959 8.446 25.605 1.00 76.00 132 LEU A O 1
ATOM 1086 N N . SER A 1 133 ? -33.170 7.476 27.624 1.00 79.25 133 SER A N 1
ATOM 1087 C CA . SER A 1 133 ? -34.011 8.531 28.185 1.00 79.25 133 SER A CA 1
ATOM 1088 C C . SER A 1 133 ? -33.226 9.823 28.401 1.00 79.25 133 SER A C 1
ATOM 1090 O O . SER A 1 133 ? -33.725 10.887 28.038 1.00 79.25 133 SER A O 1
ATOM 1092 N N . GLU A 1 134 ? -31.977 9.723 28.856 1.00 77.38 134 GLU A N 1
ATOM 1093 C CA . GLU A 1 134 ? -31.058 10.847 28.990 1.00 77.38 134 GLU A CA 1
ATOM 1094 C C . GLU A 1 134 ? -30.765 11.469 27.626 1.00 77.38 134 GLU A C 1
ATOM 1096 O O . GLU A 1 134 ? -30.927 12.672 27.481 1.00 77.38 134 GLU A O 1
ATOM 1101 N N . ILE A 1 135 ? -30.464 10.678 26.588 1.00 71.31 135 ILE A N 1
ATOM 1102 C CA . ILE A 1 135 ? -30.239 11.197 25.225 1.00 71.31 135 ILE A CA 1
ATOM 1103 C C . ILE A 1 135 ? -31.491 11.878 24.672 1.00 71.31 135 ILE A C 1
ATOM 1105 O O . ILE A 1 135 ? -31.400 12.949 24.075 1.00 71.31 135 ILE A O 1
ATOM 1109 N N . ARG A 1 136 ? -32.674 11.279 24.847 1.00 75.25 136 ARG A N 1
ATOM 1110 C CA . ARG A 1 136 ? -33.934 11.852 24.353 1.00 75.25 136 ARG A CA 1
ATOM 1111 C C . ARG A 1 136 ? -34.274 13.158 25.071 1.00 75.25 136 ARG A C 1
ATOM 1113 O O . ARG A 1 136 ? -34.734 14.107 24.438 1.00 75.25 136 ARG A O 1
ATOM 1120 N N . GLN A 1 137 ? -34.050 13.209 26.380 1.00 69.44 137 GLN A N 1
ATOM 1121 C CA . GLN A 1 137 ? -34.286 14.388 27.205 1.00 69.44 137 GLN A CA 1
ATOM 1122 C C . GLN A 1 137 ? -33.249 15.482 26.933 1.00 69.44 137 GLN A C 1
ATOM 1124 O O . GLN A 1 137 ? -33.613 16.652 26.838 1.00 69.44 137 GLN A O 1
ATOM 1129 N N . GLU A 1 138 ? -31.983 15.113 26.743 1.00 63.59 138 GLU A N 1
ATOM 1130 C CA . GLU A 1 138 ? -30.906 16.019 26.362 1.00 63.59 138 GLU A CA 1
ATOM 1131 C C . GLU A 1 138 ? -31.168 16.581 24.965 1.00 63.59 138 GLU A C 1
ATOM 1133 O O . GLU A 1 138 ? -31.165 17.789 24.817 1.00 63.59 138 GLU A O 1
ATOM 1138 N N . ASN A 1 139 ? -31.532 15.770 23.968 1.00 61.47 139 ASN A N 1
ATOM 1139 C CA . ASN A 1 139 ? -31.820 16.245 22.610 1.00 61.47 139 ASN A CA 1
ATOM 1140 C C . ASN A 1 139 ? -33.047 17.183 22.548 1.00 61.47 139 ASN A C 1
ATOM 1142 O O . ASN A 1 139 ? -33.006 18.215 21.877 1.00 61.47 139 ASN A O 1
ATOM 1146 N N . ASN A 1 140 ? -34.117 16.892 23.303 1.00 58.91 140 ASN A N 1
ATOM 1147 C CA . ASN A 1 140 ? -35.284 17.782 23.397 1.00 58.91 140 ASN A CA 1
ATOM 1148 C C . ASN A 1 140 ? -34.970 19.103 24.120 1.00 58.91 140 ASN A C 1
ATOM 1150 O O . ASN A 1 140 ? -35.501 20.146 23.740 1.00 58.91 140 ASN A O 1
ATOM 1154 N N . ARG A 1 141 ? -34.104 19.085 25.144 1.00 54.91 141 ARG A N 1
ATOM 1155 C CA . ARG A 1 141 ? -33.651 20.305 25.834 1.00 54.91 141 ARG A CA 1
ATOM 1156 C C . ARG A 1 141 ? -32.635 21.081 24.995 1.00 54.91 141 ARG A C 1
ATOM 1158 O O . ARG A 1 141 ? -32.735 22.299 24.916 1.00 54.91 141 ARG A O 1
ATOM 1165 N N . LEU A 1 142 ? -31.707 20.390 24.338 1.00 56.75 142 LEU A N 1
ATOM 1166 C CA . LEU A 1 142 ? -30.677 20.949 23.469 1.00 56.75 142 LEU A CA 1
ATOM 1167 C C . LEU A 1 142 ? -31.300 21.624 22.247 1.00 56.75 142 LEU A C 1
ATOM 1169 O O . LEU A 1 142 ? -30.912 22.736 21.954 1.00 56.75 142 LEU A O 1
ATOM 1173 N N . THR A 1 143 ? -32.323 21.072 21.595 1.00 60.62 143 THR A N 1
ATOM 1174 C CA . THR A 1 143 ? -32.859 21.686 20.359 1.00 60.62 143 THR A CA 1
ATOM 1175 C C . THR A 1 143 ? -33.468 23.085 20.584 1.00 60.62 143 THR A C 1
ATOM 1177 O O . THR A 1 143 ? -33.255 23.979 19.768 1.00 60.62 143 THR A O 1
ATOM 1180 N N . LEU A 1 144 ? -34.172 23.317 21.702 1.00 60.34 144 LEU A N 1
ATOM 1181 C CA . LEU A 1 144 ? -34.759 24.633 22.015 1.00 60.34 144 LEU A CA 1
ATOM 1182 C C . LEU A 1 144 ? -33.790 25.559 22.754 1.00 60.34 144 LEU A C 1
ATOM 1184 O O . LEU A 1 144 ? -33.662 26.729 22.390 1.00 60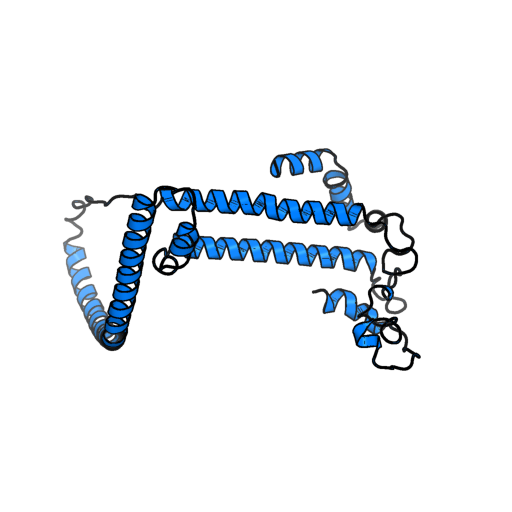.34 144 LEU A O 1
ATOM 1188 N N . ASN A 1 145 ? -33.060 25.048 23.753 1.00 60.31 145 ASN A N 1
ATOM 1189 C CA . ASN A 1 145 ? -32.069 25.878 24.429 1.00 60.31 145 ASN A CA 1
ATOM 1190 C C . ASN A 1 145 ? -30.887 26.191 23.518 1.00 60.31 145 ASN A C 1
ATOM 1192 O O . ASN A 1 145 ? -30.427 27.312 23.590 1.00 60.31 145 ASN A O 1
ATOM 1196 N N . GLN A 1 146 ? -30.385 25.304 22.654 1.00 60.16 146 GLN A N 1
ATOM 1197 C CA . GLN A 1 146 ? -29.245 25.636 21.782 1.00 60.16 146 GLN A CA 1
ATOM 1198 C C . GLN A 1 146 ? -29.587 26.783 20.835 1.00 60.16 146 GLN A C 1
ATOM 1200 O O . GLN A 1 146 ? -28.769 27.683 20.700 1.00 60.16 146 GLN A O 1
ATOM 1205 N N . GLN A 1 147 ? -30.796 26.833 20.262 1.00 63.06 147 GLN A N 1
ATOM 1206 C CA . GLN A 1 147 ? -31.208 27.967 19.427 1.00 63.06 147 GLN A CA 1
ATOM 1207 C C . GLN A 1 147 ? -31.279 29.281 20.224 1.00 63.06 147 GLN A C 1
ATOM 1209 O O . GLN A 1 147 ? -30.736 30.295 19.779 1.00 63.06 147 GLN A O 1
ATOM 1214 N N . LEU A 1 148 ? -31.863 29.263 21.429 1.00 66.75 148 LEU A N 1
ATOM 1215 C CA . LEU A 1 148 ? -31.943 30.453 22.286 1.00 66.75 148 LEU A CA 1
ATOM 1216 C C . LEU A 1 148 ? -30.576 30.860 22.864 1.00 66.75 148 LEU A C 1
ATOM 1218 O O . LEU A 1 148 ? -30.277 32.045 22.963 1.00 66.75 148 LEU A O 1
ATOM 1222 N N . THR A 1 149 ? -29.735 29.881 23.197 1.00 60.59 149 THR A N 1
ATOM 1223 C CA . THR A 1 149 ? -28.411 30.063 23.810 1.00 60.59 149 THR A CA 1
ATOM 1224 C C . THR A 1 149 ? -27.406 30.560 22.784 1.00 60.59 149 THR A C 1
ATOM 1226 O O . THR A 1 149 ? -26.566 31.379 23.127 1.00 60.59 149 THR A O 1
ATOM 1229 N N . GLN A 1 150 ? -27.486 30.145 21.515 1.00 64.31 150 GLN A N 1
ATOM 1230 C CA . GLN A 1 150 ? -26.619 30.702 20.474 1.00 64.31 150 GLN A CA 1
ATOM 1231 C C . GLN A 1 150 ? -26.980 32.154 20.161 1.00 64.31 150 GLN A C 1
ATOM 1233 O O . GLN A 1 150 ? -26.080 32.976 20.001 1.00 64.31 150 GLN A O 1
ATOM 1238 N N . PHE A 1 151 ? -28.271 32.494 20.140 1.00 70.69 151 PHE A N 1
ATOM 1239 C CA . PHE A 1 151 ? -28.724 33.871 19.950 1.00 70.69 151 PHE A CA 1
ATOM 1240 C C . PHE A 1 151 ? -28.360 34.759 21.150 1.00 70.69 151 PHE A C 1
ATOM 1242 O O . PHE A 1 151 ? -27.768 35.826 20.980 1.00 70.69 151 PHE A O 1
ATOM 1249 N N . SER A 1 152 ? -28.611 34.284 22.375 1.00 64.19 152 SER A N 1
ATOM 1250 C CA . SER A 1 152 ? -28.230 35.003 23.592 1.00 64.19 152 SER A CA 1
ATOM 1251 C C . SER A 1 152 ? -26.715 35.097 23.751 1.00 64.19 152 SER A C 1
ATOM 1253 O O . SER A 1 152 ? -26.234 36.122 24.211 1.00 64.19 152 SER A O 1
ATOM 1255 N N . ALA A 1 153 ? -25.946 34.084 23.341 1.00 73.00 153 ALA A N 1
ATOM 1256 C CA . ALA A 1 153 ? -24.487 34.124 23.372 1.00 73.00 153 ALA A CA 1
ATOM 1257 C C . ALA A 1 153 ? -23.922 35.153 22.391 1.00 73.00 153 ALA A C 1
ATOM 1259 O O . ALA A 1 153 ? -22.930 35.785 22.724 1.00 73.00 153 ALA A O 1
ATOM 1260 N N . HIS A 1 154 ? -24.546 35.383 21.231 1.00 75.06 154 HIS A N 1
ATOM 1261 C CA . HIS A 1 154 ? -24.103 36.443 20.318 1.00 75.06 154 HIS A CA 1
ATOM 1262 C C . HIS A 1 154 ? -24.373 37.835 20.900 1.00 75.06 154 HIS A C 1
ATOM 1264 O O . HIS A 1 154 ? -23.477 38.673 20.914 1.00 75.06 154 HIS A O 1
ATOM 1270 N N . VAL A 1 155 ? -25.565 38.074 21.450 1.00 75.25 155 VAL A N 1
ATOM 1271 C CA . VAL A 1 155 ? -25.904 39.371 22.066 1.00 75.25 155 VAL A CA 1
ATOM 1272 C C . VAL A 1 155 ? -25.094 39.612 23.345 1.00 75.25 155 VAL A C 1
ATOM 1274 O O . VAL A 1 155 ? -24.575 40.708 23.558 1.00 75.25 155 VAL A O 1
ATOM 1277 N N . ALA A 1 156 ? -24.915 38.577 24.168 1.00 72.50 156 ALA A N 1
ATOM 1278 C CA . ALA A 1 156 ? -24.066 38.630 25.348 1.00 72.50 156 ALA A CA 1
ATOM 1279 C C . ALA A 1 156 ? -22.597 38.812 24.966 1.00 72.50 156 ALA A C 1
ATOM 1281 O O . ALA A 1 156 ? -21.941 39.627 25.588 1.00 72.50 156 ALA A O 1
ATOM 1282 N N . ALA A 1 157 ? -22.076 38.147 23.931 1.00 75.44 157 ALA A N 1
ATOM 1283 C CA . ALA A 1 157 ? -20.700 38.353 23.477 1.00 75.44 157 ALA A CA 1
ATOM 1284 C C . ALA A 1 157 ? -20.465 39.791 22.999 1.00 75.44 157 ALA A C 1
ATOM 1286 O O . ALA A 1 157 ? -19.410 40.351 23.280 1.00 75.44 157 ALA A O 1
ATOM 1287 N N . TRP A 1 158 ? -21.450 40.417 22.349 1.00 75.75 158 TRP A N 1
ATOM 1288 C CA . TRP A 1 158 ? -21.374 41.831 21.976 1.00 75.75 158 TRP A CA 1
ATOM 1289 C C . TRP A 1 158 ? -21.359 42.751 23.201 1.00 75.75 158 TRP A C 1
ATOM 1291 O O . TRP A 1 158 ? -20.455 43.575 23.324 1.00 75.75 158 TRP A O 1
ATOM 1301 N N . LEU A 1 159 ? -22.286 42.563 24.147 1.00 77.94 159 LEU A N 1
ATOM 1302 C CA . LEU A 1 159 ? -22.340 43.355 25.385 1.00 77.94 159 LEU A CA 1
ATOM 1303 C C . LEU A 1 159 ? -21.122 43.128 26.287 1.00 77.94 159 LEU A C 1
ATOM 1305 O O . LEU A 1 159 ? -20.602 44.071 26.881 1.00 77.94 159 LEU A O 1
ATOM 1309 N N . VAL A 1 160 ? -20.639 41.889 26.355 1.00 72.62 160 VAL A N 1
ATOM 1310 C CA . VAL A 1 160 ? -19.426 41.499 27.071 1.00 72.62 160 VAL A CA 1
ATOM 1311 C C . VAL A 1 160 ? -18.214 42.095 26.380 1.00 72.62 160 VAL A C 1
ATOM 1313 O O . VAL A 1 160 ? -17.373 42.635 27.072 1.00 72.62 160 VAL A O 1
ATOM 1316 N N . SER A 1 161 ? -18.119 42.106 25.050 1.00 73.00 161 SER A N 1
ATOM 1317 C CA . SER A 1 161 ? -16.978 42.732 24.372 1.00 73.00 161 SER A CA 1
ATOM 1318 C C . SER A 1 161 ? -16.917 44.236 24.644 1.00 73.00 161 SER A C 1
ATOM 1320 O O . SER A 1 161 ? -15.841 44.767 24.918 1.00 73.00 161 SER A O 1
ATO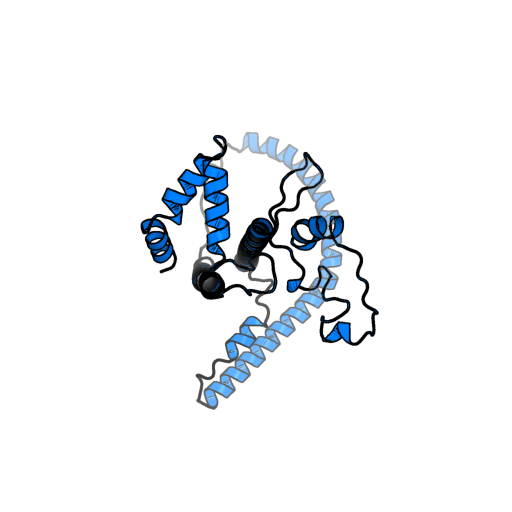M 1322 N N . THR A 1 162 ? -18.057 44.929 24.620 1.00 71.06 162 THR A N 1
ATOM 1323 C CA . THR A 1 162 ? -18.109 46.363 24.939 1.00 71.06 162 THR A CA 1
ATOM 1324 C C . THR A 1 162 ? -17.882 46.637 26.427 1.00 71.06 162 THR A C 1
ATOM 1326 O O . THR A 1 162 ? -17.187 47.586 26.782 1.00 71.06 162 THR A O 1
ATOM 1329 N N . GLY A 1 163 ? -18.408 45.781 27.308 1.00 75.44 163 GLY A N 1
ATOM 1330 C CA . GLY A 1 163 ? -18.234 45.887 28.757 1.00 75.44 163 GLY A CA 1
ATOM 1331 C C . GLY A 1 163 ? -16.818 45.542 29.215 1.00 75.44 163 GLY A C 1
ATOM 1332 O O . GLY A 1 163 ? -16.273 46.235 30.064 1.00 75.44 163 GLY A O 1
ATOM 1333 N N . VAL A 1 164 ? -16.188 44.530 28.616 1.00 67.50 164 VAL A N 1
ATOM 1334 C CA . VAL A 1 164 ? -14.801 44.119 28.880 1.00 67.50 164 VAL A CA 1
ATOM 1335 C C . VAL A 1 164 ? -13.838 45.206 28.435 1.00 67.50 164 VAL A C 1
ATOM 1337 O O . VAL A 1 164 ? -12.915 45.504 29.177 1.00 67.50 164 VAL A O 1
ATOM 1340 N N . ALA A 1 165 ? -14.066 45.868 27.298 1.00 69.62 165 ALA A N 1
ATOM 1341 C CA . ALA A 1 165 ? -13.222 46.994 26.900 1.00 69.62 165 ALA A CA 1
ATOM 1342 C C . ALA A 1 165 ? -13.263 48.136 27.937 1.00 69.62 165 ALA A C 1
ATOM 1344 O O . ALA A 1 165 ? -12.216 48.611 28.375 1.00 69.62 165 ALA A O 1
ATOM 1345 N N . ALA A 1 166 ? -14.456 48.519 28.403 1.00 73.25 166 ALA A N 1
ATOM 1346 C CA . ALA A 1 166 ? -14.613 49.559 29.423 1.00 73.25 166 ALA A CA 1
ATOM 1347 C C . ALA A 1 166 ? -14.078 49.129 30.804 1.00 73.25 166 ALA A C 1
ATOM 1349 O O . ALA A 1 166 ? -13.410 49.901 31.493 1.00 73.25 166 ALA A O 1
ATOM 1350 N N . ALA A 1 167 ? -14.321 47.877 31.195 1.00 67.88 167 ALA A N 1
ATOM 1351 C CA . ALA A 1 167 ? -13.850 47.308 32.450 1.00 67.88 167 ALA A CA 1
ATOM 1352 C C . ALA A 1 167 ? -12.335 47.093 32.456 1.00 67.88 167 ALA A C 1
ATOM 1354 O O . ALA A 1 167 ? -11.725 47.295 33.491 1.00 67.88 167 ALA A O 1
ATOM 1355 N N . CYS A 1 168 ? -11.701 46.749 31.332 1.00 62.06 168 CYS A N 1
ATOM 1356 C CA . CYS A 1 168 ? -10.244 46.661 31.227 1.00 62.06 168 CYS A CA 1
ATOM 1357 C C . CYS A 1 168 ? -9.589 48.034 31.389 1.00 62.06 168 CYS A C 1
ATOM 1359 O O . CYS A 1 168 ? -8.578 48.135 32.080 1.00 62.06 168 CYS A O 1
ATOM 1361 N N . CYS A 1 169 ? -10.179 49.095 30.832 1.00 65.06 169 CYS A N 1
ATOM 1362 C CA . CYS A 1 169 ? -9.698 50.456 31.072 1.00 65.06 169 CYS A CA 1
ATOM 1363 C C . CYS A 1 169 ? -9.755 50.834 32.563 1.00 65.06 169 CYS A C 1
ATOM 1365 O O . CYS A 1 169 ? -8.807 51.428 33.072 1.00 65.06 169 CYS A O 1
ATOM 1367 N N . LEU A 1 170 ? -10.808 50.434 33.283 1.00 78.19 170 LEU A N 1
ATOM 1368 C CA . LEU A 1 170 ? -10.923 50.661 34.731 1.00 78.19 170 LEU A CA 1
ATOM 1369 C C . LEU A 1 170 ? -10.034 49.714 35.552 1.00 78.19 170 LEU A C 1
ATOM 1371 O O . LEU A 1 170 ? -9.413 50.118 36.526 1.00 78.19 170 LEU A O 1
ATOM 1375 N N . ALA A 1 171 ? -9.926 48.453 35.153 1.00 59.22 171 ALA A N 1
ATOM 1376 C CA . ALA A 1 171 ? -9.172 47.439 35.871 1.00 59.22 171 ALA A CA 1
ATOM 1377 C C . ALA A 1 171 ? -7.668 47.658 35.751 1.00 59.22 171 ALA A C 1
ATOM 1379 O O . ALA A 1 171 ? -6.980 47.432 36.729 1.00 59.22 171 ALA A O 1
ATOM 1380 N N . VAL A 1 172 ? -7.139 48.132 34.617 1.00 72.62 172 VAL A N 1
ATOM 1381 C CA . VAL A 1 172 ? -5.718 48.514 34.524 1.00 72.62 172 VAL A CA 1
ATOM 1382 C C . VAL A 1 172 ? -5.426 49.714 35.423 1.00 72.62 172 VAL A C 1
ATOM 1384 O O . VAL A 1 172 ? -4.404 49.720 36.105 1.00 72.62 172 VAL A O 1
ATOM 1387 N N . TYR A 1 173 ? -6.349 50.679 35.482 1.00 65.25 173 TYR A N 1
ATOM 1388 C CA . TYR A 1 173 ? -6.255 51.819 36.392 1.00 65.25 173 TYR A CA 1
ATOM 1389 C C . TYR A 1 173 ? -6.194 51.367 37.865 1.00 65.25 173 TYR A C 1
ATOM 1391 O O . TYR A 1 173 ? -5.329 51.823 38.601 1.00 65.25 173 TYR A O 1
ATOM 1399 N N . TYR A 1 174 ? -7.013 50.390 38.275 1.00 60.78 174 TYR A N 1
ATOM 1400 C CA . TYR A 1 174 ? -7.006 49.850 39.644 1.00 60.78 174 TYR A CA 1
ATOM 1401 C C . TYR A 1 174 ? -5.932 48.772 39.921 1.00 60.78 174 TYR A C 1
ATOM 1403 O O . TYR A 1 174 ? -5.452 48.670 41.043 1.00 60.78 174 TYR A O 1
ATOM 1411 N N . LEU A 1 175 ? -5.506 47.970 38.937 1.00 57.91 175 LEU A N 1
ATOM 1412 C CA . LEU A 1 175 ? -4.449 46.949 39.079 1.00 57.91 175 LEU A CA 1
ATOM 1413 C C . LEU A 1 175 ? -3.050 47.562 39.154 1.00 57.91 175 LEU A C 1
ATOM 1415 O O . LEU A 1 175 ? -2.162 46.963 39.760 1.00 57.91 175 LEU A O 1
ATOM 1419 N N . ALA A 1 176 ? -2.856 48.753 38.588 1.00 56.91 176 ALA A N 1
ATOM 1420 C CA . ALA A 1 176 ? -1.674 49.559 38.871 1.00 56.91 176 ALA A CA 1
ATOM 1421 C C . ALA A 1 176 ? -1.595 49.939 40.364 1.00 56.91 176 ALA A C 1
ATOM 1423 O O . ALA A 1 176 ? -0.509 49.930 40.934 1.00 56.91 176 ALA A O 1
ATOM 1424 N N . GLU A 1 177 ? -2.742 50.186 41.004 1.00 54.94 177 GLU A N 1
ATOM 1425 C CA . GLU A 1 177 ? -2.853 50.512 42.433 1.00 54.94 177 GLU A CA 1
ATOM 1426 C C . GLU A 1 177 ? -2.765 49.258 43.342 1.00 54.94 177 GLU A C 1
ATOM 1428 O O . GLU A 1 177 ? -2.357 49.358 44.496 1.00 54.94 177 GLU A O 1
ATOM 1433 N N . TYR A 1 178 ? -3.116 48.069 42.822 1.00 56.56 178 TYR A N 1
ATOM 1434 C CA . TYR A 1 178 ? -3.421 46.863 43.618 1.00 56.56 178 TYR A CA 1
ATOM 1435 C C . TYR A 1 178 ? -2.476 45.653 43.435 1.00 56.56 178 TYR A C 1
ATOM 1437 O O . TYR A 1 178 ? -2.465 44.744 44.265 1.00 56.56 178 TYR A O 1
ATOM 1445 N N . ASN A 1 179 ? -1.620 45.617 42.401 1.00 56.47 179 ASN A N 1
ATOM 1446 C CA . ASN A 1 179 ? -0.564 44.586 42.260 1.00 56.47 179 ASN A CA 1
ATOM 1447 C C . ASN A 1 179 ? 0.473 44.592 43.406 1.00 56.47 179 ASN A C 1
ATOM 1449 O O . ASN A 1 179 ? 1.327 43.711 43.491 1.00 56.47 179 ASN A O 1
ATOM 1453 N N . SER A 1 180 ? 0.379 45.565 44.300 1.00 50.19 180 SER A N 1
ATOM 1454 C CA . SER A 1 180 ? 1.016 45.607 45.610 1.00 50.19 180 SER A CA 1
ATOM 1455 C C . SER A 1 180 ? 0.524 44.518 46.586 1.00 50.19 180 SER A C 1
ATOM 1457 O O . SER A 1 180 ? 1.286 44.157 47.479 1.00 50.19 180 SER A O 1
ATOM 1459 N N . GLU A 1 181 ? -0.680 43.940 46.435 1.00 52.97 181 GLU A N 1
ATOM 1460 C CA . GLU A 1 181 ? -1.312 43.139 47.508 1.00 52.97 181 GLU A CA 1
ATOM 1461 C C . GLU A 1 181 ? -1.532 41.631 47.243 1.00 52.97 181 GLU A C 1
ATOM 1463 O O . GLU A 1 181 ? -1.673 40.871 48.202 1.00 52.97 181 GLU A O 1
ATOM 1468 N N . ILE A 1 182 ? -1.502 41.115 46.006 1.00 50.44 182 ILE A N 1
ATOM 1469 C CA . ILE A 1 182 ? -1.854 39.697 45.730 1.00 50.44 182 ILE A CA 1
ATOM 1470 C C . ILE A 1 182 ? -0.680 38.883 45.162 1.00 50.44 182 ILE A C 1
ATOM 1472 O O . ILE A 1 182 ? -0.741 38.270 44.102 1.00 50.44 182 ILE A O 1
ATOM 1476 N N . SER A 1 183 ? 0.396 38.798 45.940 1.00 48.78 183 SER A N 1
ATOM 1477 C CA . SER A 1 183 ? 1.307 37.636 45.932 1.00 48.78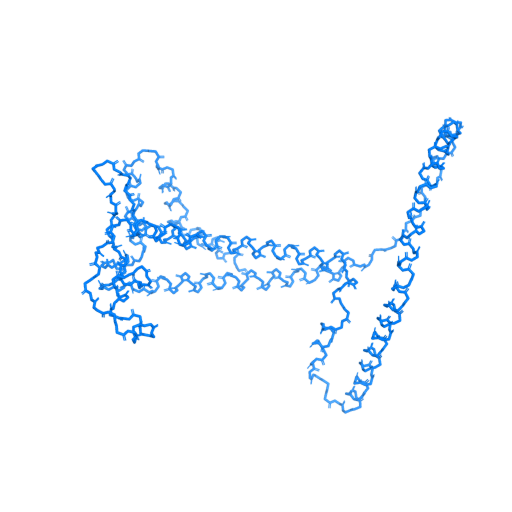 183 SER A CA 1
ATOM 1478 C C . SER A 1 183 ? 0.784 36.499 46.837 1.00 48.78 183 SER A C 1
ATOM 1480 O O . SER A 1 183 ? 1.436 35.473 47.010 1.00 48.78 183 SER A O 1
ATOM 1482 N N . LEU A 1 184 ? -0.400 36.681 47.442 1.00 47.16 184 LEU A N 1
ATOM 1483 C CA . LEU A 1 184 ? -0.851 35.962 48.639 1.00 47.16 184 LEU A CA 1
ATOM 1484 C C . LEU A 1 184 ? -1.846 34.802 48.424 1.00 47.16 184 LEU A C 1
ATOM 1486 O O . LEU A 1 184 ? -2.131 34.094 49.383 1.00 47.16 184 LEU A O 1
ATOM 1490 N N . MET A 1 185 ? -2.376 34.549 47.221 1.00 52.97 185 MET A N 1
ATOM 1491 C CA . MET A 1 185 ? -3.511 33.608 47.041 1.00 52.97 185 MET A CA 1
ATOM 1492 C C . MET A 1 185 ? -3.221 32.364 46.167 1.00 52.97 185 MET A C 1
ATOM 1494 O O . MET A 1 185 ? -4.131 31.774 45.592 1.00 52.97 185 MET A O 1
ATOM 1498 N N . MET A 1 186 ? -1.961 31.920 46.094 1.00 52.38 186 MET A N 1
ATOM 1499 C CA . MET A 1 186 ? -1.465 30.699 45.412 1.00 52.38 186 MET A CA 1
ATOM 1500 C C . MET A 1 186 ? -1.859 29.366 46.103 1.00 52.38 186 MET A C 1
ATOM 1502 O O . MET A 1 186 ? -1.034 28.473 46.266 1.00 52.38 186 MET A O 1
ATOM 1506 N N . ASN A 1 187 ? -3.106 29.183 46.534 1.00 49.44 187 ASN A N 1
ATOM 1507 C CA . ASN A 1 187 ? -3.546 27.920 47.140 1.00 49.44 187 ASN A CA 1
ATOM 1508 C C . ASN A 1 187 ? -4.924 27.519 46.614 1.00 49.44 187 ASN A C 1
ATOM 1510 O O . ASN A 1 187 ? -5.899 28.151 46.991 1.00 49.44 187 ASN A O 1
ATOM 1514 N N . PHE A 1 188 ? -4.986 26.500 45.745 1.00 35.34 188 PHE A N 1
ATOM 1515 C CA . PHE A 1 188 ? -5.923 25.352 45.767 1.00 35.34 188 PHE A CA 1
ATOM 1516 C C . PHE A 1 188 ? -5.926 24.607 44.404 1.00 35.34 188 PHE A C 1
ATOM 1518 O O . PHE A 1 188 ? -6.129 25.215 43.356 1.00 35.34 188 PHE A O 1
ATOM 1525 N N . GLN A 1 189 ? -5.734 23.276 44.407 1.00 44.06 189 GLN A N 1
ATOM 1526 C CA . GLN A 1 189 ? -5.720 22.382 43.223 1.00 44.06 189 GLN A CA 1
ATOM 1527 C C . GLN A 1 189 ? -6.670 21.163 43.394 1.00 44.06 189 GLN A C 1
ATOM 1529 O O . GLN A 1 189 ? -6.761 20.651 44.512 1.00 44.06 189 GLN A O 1
ATOM 1534 N N . PRO A 1 190 ? -7.320 20.632 42.323 1.00 39.38 190 PRO A N 1
ATOM 1535 C CA . PRO A 1 190 ? -8.176 19.426 42.364 1.00 39.38 190 PRO A CA 1
ATOM 1536 C C . PRO A 1 190 ? -7.542 18.145 41.727 1.00 39.38 190 PRO A C 1
ATOM 1538 O O . PRO A 1 190 ? -6.503 18.238 41.072 1.00 39.38 190 PRO A O 1
ATOM 1541 N N . PRO A 1 191 ? -8.126 16.927 41.911 1.00 40.34 191 PRO A N 1
ATOM 1542 C CA . PRO A 1 191 ? -7.410 15.637 41.820 1.00 40.34 191 PRO A CA 1
ATOM 1543 C C . PRO A 1 191 ? -7.424 14.920 40.445 1.00 40.34 191 PRO A C 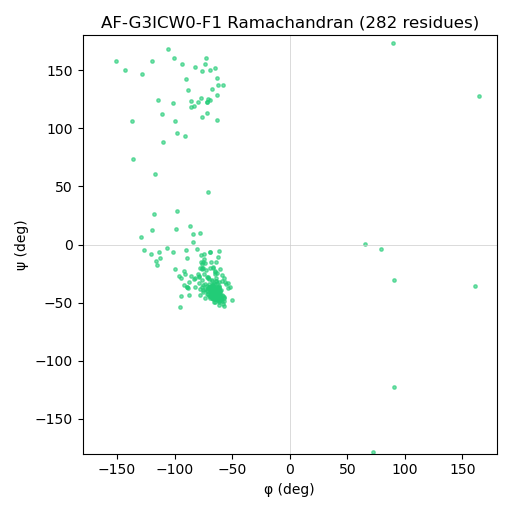1
ATOM 1545 O O . PRO A 1 191 ? -8.355 15.042 39.652 1.00 40.34 191 PRO A O 1
ATOM 1548 N N . SER A 1 192 ? -6.406 14.075 40.204 1.00 50.25 192 SER A N 1
ATOM 1549 C CA . SER A 1 192 ? -6.009 13.458 38.921 1.00 50.25 192 SER A CA 1
ATOM 1550 C C . SER A 1 192 ? -6.264 11.932 38.811 1.00 50.25 192 SER A C 1
ATOM 1552 O O . SER A 1 192 ? -5.380 11.119 39.082 1.00 50.25 192 SER A O 1
ATOM 1554 N N . LYS A 1 193 ? -7.456 11.477 38.374 1.00 55.12 193 LYS A N 1
ATOM 1555 C CA . LYS A 1 193 ? -7.732 10.018 38.202 1.00 55.12 193 LYS A CA 1
ATOM 1556 C C . LYS A 1 193 ? -8.256 9.537 36.837 1.00 55.12 193 LYS A C 1
ATOM 1558 O O . LYS A 1 193 ? -8.289 8.330 36.620 1.00 55.12 193 LYS A O 1
ATOM 1563 N N . ALA A 1 194 ? -8.545 10.412 35.872 1.00 46.03 194 ALA A N 1
ATOM 1564 C CA . ALA A 1 194 ? -8.969 9.998 34.520 1.00 46.03 194 ALA A CA 1
ATOM 1565 C C . ALA A 1 194 ? -7.822 9.469 33.619 1.00 46.03 194 ALA A C 1
ATOM 1567 O O . ALA A 1 194 ? -8.063 8.821 32.605 1.00 46.03 194 ALA A O 1
ATOM 1568 N N . TRP A 1 195 ? -6.563 9.706 33.999 1.00 47.03 195 TRP A N 1
ATOM 1569 C CA . TRP A 1 195 ? -5.380 9.446 33.166 1.00 47.03 195 TRP A CA 1
ATOM 1570 C C . TRP A 1 195 ? -4.976 7.961 33.056 1.00 47.03 195 TRP A C 1
ATOM 1572 O O . TRP A 1 195 ? -4.459 7.535 32.028 1.00 47.03 195 TRP A O 1
ATOM 1582 N N . ARG A 1 196 ? -5.223 7.137 34.088 1.00 51.56 196 ARG A N 1
ATOM 1583 C CA . ARG A 1 196 ? -4.686 5.757 34.155 1.00 51.56 196 ARG A CA 1
ATOM 1584 C C . ARG A 1 196 ? -5.448 4.740 33.297 1.00 51.56 196 ARG A C 1
ATOM 1586 O O . ARG A 1 196 ? -4.837 3.813 32.779 1.00 51.56 196 ARG A O 1
ATOM 1593 N N . ALA A 1 197 ? -6.762 4.900 33.138 1.00 46.78 197 ALA A N 1
ATOM 1594 C CA . ALA A 1 197 ? -7.584 3.959 32.367 1.00 46.78 197 ALA A CA 1
ATOM 1595 C C . ALA A 1 197 ? -7.299 4.035 30.861 1.00 46.78 197 ALA A C 1
ATOM 1597 O O . ALA A 1 197 ? -7.406 3.044 30.143 1.00 46.78 197 ALA A O 1
ATOM 1598 N N . SER A 1 198 ? -6.895 5.211 30.392 1.00 53.16 198 SER A N 1
ATOM 1599 C CA . SER A 1 198 ? -6.643 5.440 28.984 1.00 53.16 198 SER A CA 1
ATOM 1600 C C . SER A 1 198 ? -5.279 4.838 28.577 1.00 53.16 198 SER A C 1
ATOM 1602 O O . SER A 1 198 ? -5.198 4.136 27.575 1.00 53.16 198 SER A O 1
ATOM 1604 N N . GLN A 1 199 ? -4.240 4.910 29.418 1.00 56.25 199 GLN A N 1
ATOM 1605 C CA . GLN A 1 199 ? -2.923 4.299 29.145 1.00 56.25 199 GLN A CA 1
ATOM 1606 C C . GLN A 1 199 ? -2.957 2.784 28.831 1.00 56.25 199 GLN A C 1
ATOM 1608 O O . GLN A 1 199 ? -2.184 2.323 27.989 1.00 56.25 199 GLN A O 1
ATOM 1613 N N . MET A 1 200 ? -3.864 2.011 29.445 1.00 57.34 200 MET A N 1
ATOM 1614 C CA . MET A 1 200 ? -3.972 0.565 29.184 1.00 57.34 200 MET A CA 1
ATOM 1615 C C . MET A 1 200 ? -4.547 0.235 27.796 1.00 57.34 200 MET A C 1
ATOM 1617 O O . MET A 1 200 ? -4.183 -0.781 27.208 1.00 57.34 200 MET A O 1
ATOM 1621 N N . ILE A 1 201 ? -5.381 1.110 27.226 1.00 59.69 201 ILE A N 1
ATOM 1622 C CA . ILE A 1 201 ? -5.962 0.921 25.888 1.00 59.69 201 ILE A CA 1
ATOM 1623 C C . ILE A 1 201 ? -4.923 1.220 24.797 1.00 59.69 201 ILE A C 1
ATOM 1625 O O . ILE A 1 201 ? -4.872 0.519 23.787 1.00 59.69 201 ILE A O 1
ATOM 1629 N N . THR A 1 202 ? -4.051 2.215 25.004 1.00 62.06 202 THR A N 1
ATOM 1630 C CA . THR A 1 202 ? -2.957 2.544 24.070 1.00 62.06 202 THR A CA 1
ATOM 1631 C C . THR A 1 202 ? -1.991 1.387 23.910 1.00 62.06 202 THR A C 1
ATOM 1633 O O . THR A 1 202 ? -1.619 1.038 22.793 1.00 62.06 202 THR A O 1
ATOM 1636 N N . PHE A 1 203 ? -1.595 0.799 25.040 1.00 60.53 203 PHE A N 1
ATOM 1637 C CA . PHE A 1 203 ? -0.656 -0.311 25.067 1.00 60.53 203 PHE A CA 1
ATOM 1638 C C . PHE A 1 203 ? -1.239 -1.522 24.342 1.00 60.53 203 PHE A C 1
ATOM 1640 O O . PHE A 1 203 ? -0.565 -2.123 23.515 1.00 60.53 203 PHE A O 1
ATOM 1647 N N . PHE A 1 204 ? -2.522 -1.812 24.565 1.00 60.81 204 PHE A N 1
ATOM 1648 C CA . PHE A 1 204 ? -3.209 -2.907 23.892 1.00 60.81 204 PHE A CA 1
ATOM 1649 C C . PHE A 1 204 ? -3.321 -2.698 22.374 1.00 60.81 204 PHE A C 1
ATOM 1651 O O . PHE A 1 204 ? -3.024 -3.613 21.615 1.00 60.81 204 PHE A O 1
ATOM 1658 N N . ILE A 1 205 ? -3.683 -1.496 21.903 1.00 65.56 205 ILE A N 1
ATOM 1659 C CA . ILE A 1 205 ? -3.770 -1.207 20.458 1.00 65.56 205 ILE A CA 1
ATOM 1660 C C . ILE A 1 205 ? -2.389 -1.275 19.799 1.00 65.56 205 ILE A C 1
ATOM 1662 O O . ILE A 1 205 ? -2.259 -1.854 18.724 1.00 65.56 205 ILE A O 1
ATOM 1666 N N . PHE A 1 206 ? -1.359 -0.719 20.438 1.00 64.06 206 PHE A N 1
ATOM 1667 C CA . PHE A 1 206 ? 0.016 -0.786 19.942 1.00 64.06 206 PHE A CA 1
ATOM 1668 C C . PHE A 1 206 ? 0.497 -2.240 19.848 1.00 64.06 206 PHE A C 1
ATOM 1670 O O . PHE A 1 206 ? 0.971 -2.674 18.799 1.00 64.06 206 PHE A O 1
ATOM 1677 N N . LEU A 1 207 ? 0.284 -3.012 20.915 1.00 63.53 207 LEU A N 1
ATOM 1678 C CA . LEU A 1 207 ? 0.681 -4.412 21.007 1.00 63.53 207 LEU A CA 1
ATOM 1679 C C . LEU A 1 207 ? -0.137 -5.328 20.088 1.00 63.53 207 LEU A C 1
ATOM 1681 O O . LEU A 1 207 ? 0.337 -6.398 19.747 1.00 63.53 207 LEU A O 1
ATOM 1685 N N . LEU A 1 208 ? -1.329 -4.926 19.638 1.00 64.50 208 LEU A N 1
ATOM 1686 C CA . LEU A 1 208 ? -2.107 -5.682 18.650 1.00 64.50 208 LEU A CA 1
ATOM 1687 C C . LEU A 1 208 ? -1.763 -5.276 17.206 1.00 64.50 208 LEU A C 1
ATOM 1689 O O . LEU A 1 208 ? -1.719 -6.116 16.307 1.00 64.50 208 LEU A O 1
ATOM 1693 N N . PHE A 1 209 ? -1.493 -3.988 16.974 1.00 69.00 209 PHE A N 1
ATOM 1694 C CA . PHE A 1 209 ? -1.215 -3.443 15.646 1.00 69.00 209 PHE A CA 1
ATOM 1695 C C . PHE A 1 209 ? 0.167 -3.821 15.132 1.00 69.00 209 PHE A C 1
ATOM 1697 O O . PHE A 1 209 ? 0.285 -4.246 13.986 1.00 69.00 209 PHE A O 1
ATOM 1704 N N . PHE A 1 210 ? 1.204 -3.697 15.964 1.00 67.94 210 PHE A N 1
ATOM 1705 C CA . PHE A 1 210 ? 2.572 -3.991 15.539 1.00 67.94 210 PHE A CA 1
ATOM 1706 C C . PHE A 1 210 ? 2.746 -5.458 15.123 1.00 67.94 210 PHE A C 1
ATOM 1708 O O . PHE A 1 210 ? 3.226 -5.682 14.011 1.00 67.94 210 PHE A O 1
ATOM 1715 N N . PRO A 1 211 ? 2.280 -6.459 15.892 1.00 68.50 211 PRO A N 1
ATOM 1716 C CA . PRO A 1 211 ? 2.359 -7.859 15.482 1.00 68.50 211 PRO A CA 1
ATOM 1717 C C . PRO A 1 211 ? 1.446 -8.193 14.303 1.00 68.50 211 PRO A C 1
ATOM 1719 O O . PRO A 1 211 ? 1.856 -8.939 13.419 1.00 68.50 211 PRO A O 1
ATOM 1722 N N . SER A 1 212 ? 0.234 -7.625 14.231 1.00 67.81 212 SER A N 1
ATOM 1723 C CA . SER A 1 212 ? -0.673 -7.890 13.106 1.00 67.81 212 SER A CA 1
ATOM 1724 C C . SER A 1 212 ? -0.149 -7.301 11.797 1.00 67.81 212 SER A C 1
ATOM 1726 O O . SER A 1 212 ? -0.162 -7.981 10.773 1.00 67.81 212 SER A O 1
ATOM 1728 N N . PHE A 1 213 ? 0.315 -6.052 11.811 1.00 72.12 213 PHE A N 1
ATOM 1729 C CA . PHE A 1 213 ? 0.853 -5.393 10.626 1.00 72.12 213 PHE A CA 1
ATOM 1730 C C . PHE A 1 213 ? 2.170 -6.041 10.193 1.00 72.12 213 PHE A C 1
ATOM 1732 O O . PHE A 1 213 ? 2.344 -6.360 9.017 1.00 72.12 213 PHE A O 1
ATOM 1739 N N . THR A 1 214 ? 3.057 -6.321 11.150 1.00 73.00 214 THR A N 1
ATOM 1740 C CA . THR A 1 214 ? 4.314 -7.022 10.874 1.00 73.00 214 THR A CA 1
ATOM 1741 C C . THR A 1 214 ? 4.059 -8.435 10.358 1.00 73.00 214 THR A C 1
ATOM 1743 O O . THR A 1 214 ? 4.667 -8.828 9.372 1.00 73.00 214 THR A O 1
ATOM 1746 N N . GLY A 1 215 ? 3.105 -9.177 10.924 1.00 71.06 215 GLY A N 1
ATOM 1747 C CA . GLY A 1 215 ? 2.728 -10.508 10.443 1.00 71.06 215 GLY A CA 1
ATOM 1748 C C . GLY A 1 215 ? 2.197 -10.502 9.005 1.00 71.06 215 GLY A C 1
ATOM 1749 O O . GLY A 1 215 ? 2.568 -11.359 8.199 1.00 71.06 215 GLY A O 1
ATOM 1750 N N . VAL A 1 216 ? 1.388 -9.503 8.637 1.00 74.88 216 VAL A N 1
ATOM 1751 C CA . VAL A 1 216 ? 0.930 -9.324 7.248 1.00 74.88 216 VAL A CA 1
ATOM 1752 C C . VAL A 1 216 ? 2.102 -8.982 6.324 1.00 74.88 216 VAL A C 1
ATOM 1754 O O . VAL A 1 216 ? 2.236 -9.596 5.270 1.00 74.88 216 VAL A O 1
ATOM 1757 N N . LEU A 1 217 ? 3.003 -8.078 6.718 1.00 75.12 217 LEU A N 1
ATOM 1758 C CA . LEU A 1 217 ? 4.196 -7.773 5.920 1.00 75.12 217 LEU A CA 1
ATOM 1759 C C . LEU A 1 217 ? 5.125 -8.983 5.769 1.00 75.12 217 LEU A C 1
ATOM 1761 O O . LEU A 1 217 ? 5.611 -9.240 4.671 1.00 75.12 217 LEU A O 1
ATOM 1765 N N . CYS A 1 218 ? 5.345 -9.749 6.836 1.00 69.69 218 CYS A N 1
ATOM 1766 C CA . CYS A 1 218 ? 6.166 -10.954 6.814 1.00 69.69 218 CYS A CA 1
ATOM 1767 C C . CYS A 1 218 ? 5.545 -12.040 5.932 1.00 69.69 218 CYS A C 1
ATOM 1769 O O . CYS A 1 218 ? 6.246 -12.626 5.114 1.00 69.69 218 CYS A O 1
ATOM 1771 N N . SER A 1 219 ? 4.239 -12.293 6.041 1.00 72.19 219 SER A N 1
ATOM 1772 C CA . SER A 1 219 ? 3.556 -13.267 5.177 1.00 72.19 219 SER A CA 1
ATOM 1773 C C . SER A 1 219 ? 3.561 -12.837 3.708 1.00 72.19 219 SER A C 1
ATOM 1775 O O . SER A 1 219 ? 3.835 -13.665 2.839 1.00 72.19 219 SER A O 1
ATOM 1777 N N . LEU A 1 220 ? 3.368 -11.549 3.409 1.00 74.00 220 LEU A N 1
ATOM 1778 C CA . LEU A 1 220 ? 3.533 -11.004 2.057 1.00 74.00 220 LEU A CA 1
ATOM 1779 C C . LEU A 1 220 ? 4.976 -11.158 1.555 1.00 74.00 220 LEU A C 1
ATOM 1781 O O . LEU A 1 220 ? 5.192 -11.627 0.445 1.00 74.00 220 LEU A O 1
ATOM 1785 N N . ALA A 1 221 ? 5.979 -10.843 2.372 1.00 73.56 221 ALA A N 1
ATOM 1786 C CA . ALA A 1 221 ? 7.380 -11.000 1.990 1.00 73.56 221 ALA A CA 1
ATOM 1787 C C . ALA A 1 221 ? 7.746 -12.471 1.728 1.00 73.56 221 ALA A C 1
ATOM 1789 O O . ALA A 1 221 ? 8.389 -12.779 0.727 1.00 73.56 221 ALA A O 1
ATOM 1790 N N . ILE A 1 222 ? 7.297 -13.393 2.587 1.00 70.94 222 ILE A N 1
ATOM 1791 C CA . ILE A 1 222 ? 7.533 -14.834 2.434 1.00 70.94 222 ILE A CA 1
ATOM 1792 C C . ILE A 1 222 ? 6.821 -15.367 1.193 1.00 70.94 222 ILE A C 1
ATOM 1794 O O . ILE A 1 222 ? 7.419 -16.127 0.434 1.00 70.94 222 ILE A O 1
ATOM 1798 N N . THR A 1 223 ? 5.564 -14.980 0.967 1.00 74.50 223 THR A N 1
ATOM 1799 C CA . THR A 1 223 ? 4.816 -15.413 -0.222 1.00 74.50 223 THR A CA 1
ATOM 1800 C C . THR A 1 223 ? 5.479 -14.905 -1.495 1.00 74.50 223 THR A C 1
ATOM 1802 O O . THR A 1 223 ? 5.699 -15.702 -2.399 1.00 74.50 223 THR A O 1
ATOM 1805 N N . ILE A 1 224 ? 5.903 -13.641 -1.540 1.00 74.06 224 ILE A N 1
ATOM 1806 C CA . ILE A 1 224 ? 6.634 -13.077 -2.684 1.00 74.06 224 ILE A CA 1
ATOM 1807 C C . ILE A 1 224 ? 7.980 -13.795 -2.896 1.00 74.06 224 ILE A C 1
ATOM 1809 O O . ILE A 1 224 ? 8.336 -14.088 -4.033 1.00 74.06 224 ILE A O 1
ATOM 1813 N N . TRP A 1 225 ? 8.713 -14.137 -1.829 1.00 71.75 225 TRP A N 1
ATOM 1814 C CA . TRP A 1 225 ? 9.987 -14.865 -1.934 1.00 71.75 225 TRP A CA 1
ATOM 1815 C C . TRP A 1 225 ? 9.804 -16.303 -2.418 1.00 71.75 225 TRP A C 1
ATOM 1817 O O . TRP A 1 225 ? 10.562 -16.791 -3.253 1.00 71.75 225 TRP A O 1
ATOM 1827 N N . ARG A 1 226 ? 8.790 -17.003 -1.914 1.00 70.94 226 ARG A N 1
ATOM 1828 C CA . ARG A 1 226 ? 8.524 -18.396 -2.289 1.00 70.94 226 ARG A CA 1
ATOM 1829 C C . ARG A 1 226 ? 7.874 -18.522 -3.665 1.00 70.94 226 ARG A C 1
ATOM 1831 O O . ARG A 1 226 ? 7.939 -19.601 -4.253 1.00 70.94 226 ARG A O 1
ATOM 1838 N N . LEU A 1 227 ? 7.254 -17.458 -4.176 1.00 77.69 227 LEU A N 1
ATOM 1839 C CA . LEU A 1 227 ? 6.577 -17.480 -5.463 1.00 77.69 227 LEU A CA 1
ATOM 1840 C C . LEU A 1 227 ? 7.595 -17.439 -6.606 1.00 77.69 227 LEU A C 1
ATOM 1842 O O . LEU A 1 227 ? 8.226 -16.418 -6.880 1.00 77.69 227 LEU A O 1
ATOM 1846 N N . LYS A 1 228 ? 7.725 -18.565 -7.309 1.00 79.06 228 LYS A N 1
ATOM 1847 C CA . LYS A 1 228 ? 8.481 -18.621 -8.558 1.00 79.06 228 LYS A CA 1
ATOM 1848 C C . LYS A 1 228 ? 7.698 -17.871 -9.646 1.00 79.06 228 LYS A C 1
ATOM 1850 O O . LYS A 1 228 ? 6.526 -18.197 -9.854 1.00 79.06 228 LYS A O 1
ATOM 1855 N N . PRO A 1 229 ? 8.297 -16.878 -10.327 1.00 80.94 229 PRO A N 1
ATOM 1856 C CA . PRO A 1 229 ? 7.609 -16.154 -11.389 1.00 80.94 229 PRO A CA 1
ATOM 1857 C C . PRO A 1 229 ? 7.286 -17.083 -12.568 1.00 80.94 229 PRO A C 1
ATOM 1859 O O . PRO A 1 229 ? 7.969 -18.081 -12.808 1.00 80.94 229 PRO A O 1
ATOM 1862 N N . SER A 1 230 ? 6.219 -16.745 -13.294 1.00 78.75 230 SER A N 1
ATOM 1863 C CA . SER A 1 230 ? 5.787 -17.483 -14.484 1.00 78.75 230 SER A CA 1
ATOM 1864 C C . SER A 1 230 ? 6.851 -17.424 -15.583 1.00 78.75 230 SER A C 1
ATOM 1866 O O . SER A 1 230 ? 7.508 -16.399 -15.767 1.00 78.75 230 SER A O 1
ATOM 1868 N N . ALA A 1 231 ? 7.017 -18.520 -16.327 1.00 78.38 231 ALA A N 1
ATOM 1869 C CA . ALA A 1 231 ? 7.944 -18.580 -17.456 1.00 78.38 231 ALA A CA 1
ATOM 1870 C C . ALA A 1 231 ? 7.417 -17.808 -18.676 1.00 78.38 231 ALA A C 1
ATOM 1872 O O . ALA A 1 231 ? 8.199 -17.186 -19.393 1.00 78.38 231 ALA A O 1
ATOM 1873 N N . ASP A 1 232 ? 6.097 -17.803 -18.865 1.00 77.12 232 ASP A N 1
ATOM 1874 C CA . ASP A 1 232 ? 5.476 -17.359 -20.115 1.00 77.12 232 ASP A CA 1
ATOM 1875 C C . ASP A 1 232 ? 4.946 -15.922 -20.051 1.00 77.12 232 ASP A C 1
ATOM 1877 O O . ASP A 1 232 ? 4.755 -15.282 -21.086 1.00 77.12 232 ASP A O 1
ATOM 1881 N N . CYS A 1 233 ? 4.691 -15.385 -18.852 1.00 78.38 233 CYS A N 1
ATOM 1882 C CA . CYS A 1 233 ? 3.952 -14.133 -18.707 1.00 78.38 233 CYS A CA 1
ATOM 1883 C C . CYS A 1 233 ? 4.458 -13.221 -17.576 1.00 78.38 233 CYS A C 1
ATOM 1885 O O . CYS A 1 233 ? 4.965 -13.675 -16.549 1.00 78.38 233 CYS A O 1
ATOM 1887 N N . GLY A 1 234 ? 4.288 -11.910 -17.774 1.00 82.19 234 GLY A N 1
ATOM 1888 C CA . GLY A 1 234 ? 4.607 -10.874 -16.793 1.00 82.19 234 GLY A CA 1
ATOM 1889 C C . GLY A 1 234 ? 6.043 -10.321 -16.847 1.00 82.19 234 GLY A C 1
ATOM 1890 O O . GLY A 1 234 ? 6.911 -10.826 -17.564 1.00 82.19 234 GLY A O 1
ATOM 1891 N N . PRO A 1 235 ? 6.322 -9.275 -16.048 1.00 81.50 235 PRO A N 1
ATOM 1892 C CA . PRO A 1 235 ? 7.560 -8.494 -16.135 1.00 81.50 235 PRO A CA 1
ATOM 1893 C C . PRO A 1 235 ? 8.794 -9.239 -15.603 1.00 81.50 235 PRO A C 1
ATOM 1895 O O . PRO A 1 235 ? 9.919 -8.916 -15.978 1.00 81.50 235 PRO A O 1
ATOM 1898 N N . PHE A 1 236 ? 8.598 -10.252 -14.755 1.00 85.50 236 PHE A N 1
ATOM 1899 C CA . PHE A 1 236 ? 9.666 -11.082 -14.184 1.00 85.50 236 PHE A CA 1
ATOM 1900 C C . PHE A 1 236 ? 9.854 -12.417 -14.926 1.00 85.50 236 PHE A C 1
ATOM 1902 O O . PHE A 1 236 ? 10.518 -13.316 -14.410 1.00 85.50 236 PHE A O 1
ATOM 1909 N N . ARG A 1 237 ? 9.268 -12.574 -16.124 1.00 82.00 237 ARG A N 1
ATOM 1910 C CA . ARG A 1 237 ? 9.388 -13.810 -16.912 1.00 82.00 237 ARG A CA 1
ATOM 1911 C C . ARG A 1 237 ? 10.851 -14.153 -17.207 1.00 82.00 237 ARG A C 1
ATOM 1913 O O . ARG A 1 237 ? 11.646 -13.272 -17.544 1.00 82.00 237 ARG A O 1
ATOM 1920 N N . GLY A 1 238 ? 11.188 -15.436 -17.082 1.00 80.62 238 GLY A N 1
ATOM 1921 C CA . GLY A 1 238 ? 12.536 -15.965 -17.318 1.00 80.62 238 GLY A CA 1
ATOM 1922 C C . GLY A 1 238 ? 13.542 -15.763 -16.175 1.00 80.62 238 GLY A C 1
ATOM 1923 O O . GLY A 1 238 ? 14.653 -16.276 -16.271 1.00 80.62 238 GLY A O 1
ATOM 1924 N N . LEU A 1 239 ? 13.178 -15.069 -15.088 1.00 81.94 239 LEU A N 1
ATOM 1925 C CA . LEU A 1 239 ? 14.031 -14.936 -13.901 1.00 81.94 239 LEU A CA 1
ATOM 1926 C C . LEU A 1 239 ? 13.762 -16.074 -12.900 1.00 81.94 239 LEU A C 1
ATOM 1928 O O . LEU A 1 239 ? 12.610 -16.460 -12.707 1.00 81.94 239 LEU A O 1
ATOM 1932 N N . PRO A 1 240 ? 14.788 -16.613 -12.216 1.00 81.00 240 PRO A N 1
ATOM 1933 C CA . PRO A 1 240 ? 14.590 -17.664 -11.218 1.00 81.00 240 PRO A CA 1
ATOM 1934 C C . PRO A 1 240 ? 13.915 -17.138 -9.941 1.00 81.00 240 PRO A C 1
ATOM 1936 O O . PRO A 1 240 ? 13.195 -17.885 -9.279 1.00 81.00 240 PRO A O 1
ATOM 1939 N N . SER A 1 241 ? 14.117 -15.860 -9.605 1.00 82.44 241 SER A N 1
ATOM 1940 C CA . SER A 1 241 ? 13.456 -15.169 -8.496 1.00 82.44 241 SER A CA 1
ATOM 1941 C C . SER A 1 241 ? 13.323 -13.671 -8.787 1.00 82.44 241 SER A C 1
ATOM 1943 O O . SER A 1 241 ? 14.083 -13.121 -9.584 1.00 82.44 241 SER A O 1
ATOM 1945 N N . PHE A 1 242 ? 12.383 -12.991 -8.123 1.00 81.94 242 PHE A N 1
ATOM 1946 C CA . PHE A 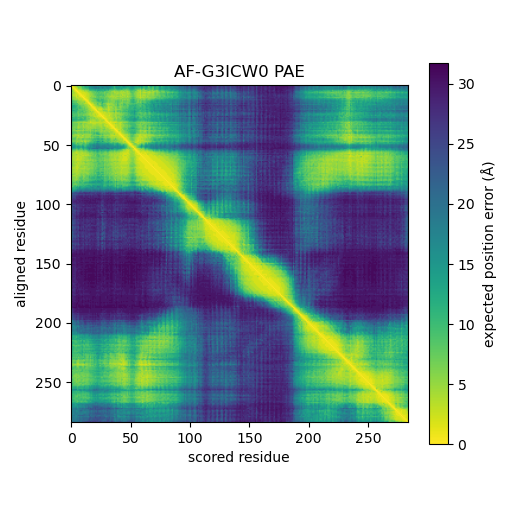1 242 ? 12.222 -11.538 -8.274 1.00 81.94 242 PHE A CA 1
ATOM 1947 C C . PHE A 1 242 ? 13.442 -10.747 -7.756 1.00 81.94 242 PHE A C 1
ATOM 1949 O O . PHE A 1 242 ? 13.704 -9.645 -8.229 1.00 81.94 242 PHE A O 1
ATOM 1956 N N . ILE A 1 243 ? 14.208 -11.310 -6.811 1.00 79.88 243 ILE A N 1
ATOM 1957 C CA . ILE A 1 243 ? 15.388 -10.670 -6.210 1.00 79.88 243 ILE A CA 1
ATOM 1958 C C . ILE A 1 243 ? 16.490 -10.443 -7.254 1.00 79.88 243 ILE A C 1
ATOM 1960 O O . ILE A 1 243 ? 17.196 -9.439 -7.189 1.00 79.88 243 ILE A O 1
ATOM 1964 N N . GLU A 1 244 ? 16.596 -11.308 -8.264 1.00 83.00 244 GLU A N 1
ATOM 1965 C CA . GLU A 1 244 ? 17.583 -11.149 -9.340 1.00 83.00 244 GLU A CA 1
ATOM 1966 C C . GLU A 1 244 ? 17.427 -9.826 -10.097 1.00 83.00 244 GLU A C 1
ATOM 1968 O O . GLU A 1 244 ? 18.419 -9.233 -10.520 1.00 83.00 244 GLU A O 1
ATOM 1973 N N . SER A 1 245 ? 16.205 -9.288 -10.217 1.00 84.19 245 SER A N 1
ATOM 1974 C CA . SER A 1 245 ? 16.029 -7.966 -10.829 1.00 84.19 245 SER A CA 1
ATOM 1975 C C . SER A 1 245 ? 16.625 -6.855 -9.959 1.00 84.19 245 SER A C 1
ATOM 1977 O O . SER A 1 245 ? 17.102 -5.849 -10.481 1.00 84.19 245 SER A O 1
ATOM 1979 N N . ILE A 1 246 ? 16.614 -7.027 -8.632 1.00 84.38 246 ILE A N 1
ATOM 1980 C CA . ILE A 1 246 ? 17.233 -6.098 -7.679 1.00 84.38 246 ILE A CA 1
ATOM 1981 C C . ILE A 1 246 ? 18.758 -6.201 -7.774 1.00 84.38 246 ILE A C 1
ATOM 1983 O O . ILE A 1 246 ? 19.423 -5.168 -7.813 1.00 84.38 246 ILE A O 1
ATOM 1987 N N . TYR A 1 247 ? 19.315 -7.413 -7.880 1.00 84.94 247 TYR A N 1
ATOM 1988 C CA . TYR A 1 247 ? 20.756 -7.602 -8.078 1.00 84.94 247 TYR A CA 1
ATOM 1989 C C . TYR A 1 247 ? 21.241 -7.037 -9.418 1.00 84.94 247 TYR A C 1
ATOM 1991 O O . TYR A 1 247 ? 22.241 -6.326 -9.474 1.00 84.94 247 TYR A O 1
ATOM 1999 N N . SER A 1 248 ? 20.508 -7.265 -10.505 1.00 84.31 248 SER A N 1
ATOM 2000 C CA . SER A 1 248 ? 20.848 -6.677 -11.804 1.00 84.31 248 SER A CA 1
ATOM 2001 C C . SER A 1 248 ? 20.809 -5.141 -11.765 1.00 84.31 248 SER A C 1
ATOM 2003 O O . SER A 1 248 ? 21.675 -4.461 -12.329 1.00 84.31 248 SER A O 1
ATOM 2005 N N . TRP A 1 249 ? 19.849 -4.568 -11.036 1.00 85.69 249 TRP A N 1
ATOM 2006 C CA . TRP A 1 249 ? 19.774 -3.123 -10.838 1.00 85.69 249 TRP A CA 1
ATOM 2007 C C . TRP A 1 249 ? 20.913 -2.578 -9.976 1.00 85.69 249 TRP A C 1
ATOM 2009 O O . TRP A 1 249 ? 21.501 -1.556 -10.336 1.00 85.69 249 TRP A O 1
ATOM 2019 N N . ILE A 1 250 ? 21.265 -3.256 -8.877 1.00 85.06 250 ILE A N 1
ATOM 2020 C CA . ILE A 1 250 ? 22.369 -2.822 -8.014 1.00 85.06 250 ILE A CA 1
ATOM 2021 C C . ILE A 1 250 ? 23.713 -2.901 -8.748 1.00 85.06 250 ILE A C 1
ATOM 2023 O O . ILE A 1 250 ? 24.527 -1.988 -8.616 1.00 85.06 250 ILE A O 1
ATOM 2027 N N . ASP A 1 251 ? 23.914 -3.912 -9.600 1.00 84.88 251 ASP A N 1
ATOM 2028 C CA . ASP A 1 251 ? 25.091 -4.011 -10.471 1.00 84.88 251 ASP A CA 1
ATOM 2029 C C . ASP A 1 251 ? 25.143 -2.848 -11.472 1.00 84.88 251 ASP A C 1
ATOM 2031 O O . ASP A 1 251 ? 26.175 -2.193 -11.629 1.00 84.88 251 ASP A O 1
ATOM 2035 N N . THR A 1 252 ? 24.005 -2.503 -12.080 1.00 83.62 252 THR A N 1
ATOM 2036 C CA . THR A 1 252 ? 23.902 -1.354 -12.994 1.00 83.62 252 THR A CA 1
ATOM 2037 C C . THR A 1 252 ? 24.233 -0.033 -12.291 1.00 83.62 252 THR A C 1
ATOM 2039 O O . THR A 1 252 ? 24.917 0.823 -12.856 1.00 83.62 252 THR A O 1
ATOM 2042 N N . LEU A 1 253 ? 23.781 0.135 -11.045 1.00 84.62 253 LEU A N 1
ATOM 2043 C CA . LEU A 1 253 ? 24.096 1.300 -10.217 1.00 84.62 253 LEU A CA 1
ATOM 2044 C C . LEU A 1 253 ? 25.573 1.350 -9.821 1.00 84.62 253 LEU A C 1
ATOM 2046 O O . LEU A 1 253 ? 26.137 2.440 -9.776 1.00 84.62 253 LEU A O 1
ATOM 2050 N N . SER A 1 254 ? 26.212 0.200 -9.586 1.00 83.69 254 SER A N 1
ATOM 2051 C CA . SER A 1 254 ? 27.633 0.124 -9.216 1.00 83.69 254 SER A CA 1
ATOM 2052 C C . SER A 1 254 ? 28.555 0.687 -10.300 1.00 83.69 254 SER A C 1
ATOM 2054 O O . SER A 1 254 ? 29.568 1.316 -10.000 1.00 83.69 254 SER A O 1
ATOM 2056 N N . ARG A 1 255 ? 28.157 0.547 -11.571 1.00 83.44 255 ARG A N 1
ATOM 2057 C CA . ARG A 1 255 ? 28.899 1.069 -12.728 1.00 83.44 255 ARG A CA 1
ATOM 2058 C C . ARG A 1 255 ? 28.783 2.585 -12.879 1.00 83.44 255 ARG A C 1
ATOM 2060 O O . ARG A 1 255 ? 29.518 3.175 -13.668 1.00 83.44 255 ARG A O 1
ATOM 2067 N N . ARG A 1 256 ? 27.862 3.236 -12.159 1.00 83.31 256 ARG A N 1
ATOM 2068 C CA . ARG A 1 256 ? 27.617 4.677 -12.256 1.00 83.31 256 ARG A CA 1
ATOM 2069 C C . ARG A 1 256 ? 28.068 5.380 -10.973 1.00 83.31 256 ARG A C 1
ATOM 2071 O O . ARG A 1 256 ? 27.438 5.259 -9.927 1.00 83.31 256 ARG A O 1
ATOM 2078 N N . SER A 1 257 ? 29.118 6.195 -11.083 1.00 73.19 257 SER A N 1
ATOM 2079 C CA . SER A 1 257 ? 29.788 6.852 -9.946 1.00 73.19 257 SER A CA 1
ATOM 2080 C C . SER A 1 257 ? 28.858 7.653 -9.021 1.00 73.19 257 SER A C 1
ATOM 2082 O O . SER A 1 257 ? 29.062 7.667 -7.811 1.00 73.19 257 SER A O 1
ATOM 2084 N N . GLY A 1 258 ? 27.794 8.265 -9.549 1.00 80.19 258 GLY A N 1
ATOM 2085 C CA . GLY A 1 258 ? 26.841 9.053 -8.754 1.00 80.19 258 GLY A CA 1
ATOM 2086 C C . GLY A 1 258 ? 25.974 8.259 -7.763 1.00 80.19 258 GLY A C 1
ATOM 2087 O O . GLY A 1 258 ? 25.382 8.862 -6.870 1.00 80.19 258 GLY A O 1
ATOM 2088 N N . TYR A 1 259 ? 25.893 6.929 -7.884 1.00 82.62 259 TYR A N 1
ATOM 2089 C CA . TYR A 1 259 ? 24.995 6.094 -7.070 1.00 82.62 259 TYR A CA 1
ATOM 2090 C C . TYR A 1 259 ? 25.715 5.049 -6.209 1.00 82.62 259 TYR A C 1
ATOM 2092 O O . TYR A 1 259 ? 25.070 4.182 -5.621 1.00 82.62 259 TYR A O 1
ATOM 2100 N N . LEU A 1 260 ? 27.040 5.156 -6.068 1.00 83.62 260 LEU A N 1
ATOM 2101 C CA . LEU A 1 260 ? 27.847 4.259 -5.230 1.00 83.62 260 LEU A CA 1
ATOM 2102 C C . LEU A 1 260 ? 27.370 4.213 -3.768 1.00 83.62 260 LEU A C 1
ATOM 2104 O O . LEU A 1 260 ? 27.419 3.162 -3.135 1.00 83.62 260 LEU A O 1
ATOM 2108 N N . TRP A 1 261 ? 26.840 5.322 -3.244 1.00 83.81 261 TRP A N 1
ATOM 2109 C CA . TRP A 1 261 ? 26.271 5.384 -1.894 1.00 83.81 261 TRP A CA 1
ATOM 2110 C C . TRP A 1 261 ? 25.045 4.469 -1.721 1.00 83.81 261 TRP A C 1
ATOM 2112 O O . TRP A 1 261 ? 24.866 3.885 -0.656 1.00 83.81 261 TRP A O 1
ATOM 2122 N N . VAL A 1 262 ? 24.232 4.282 -2.768 1.00 83.75 262 VAL A N 1
ATOM 2123 C CA . VAL A 1 262 ? 23.073 3.369 -2.747 1.00 83.75 262 VAL A CA 1
ATOM 2124 C C . VAL A 1 262 ? 23.546 1.921 -2.668 1.00 83.75 262 VAL A C 1
ATOM 2126 O O . VAL A 1 262 ? 23.019 1.134 -1.884 1.00 83.75 262 VAL A O 1
ATOM 2129 N N . VAL A 1 263 ? 24.572 1.584 -3.452 1.00 83.94 263 VAL A N 1
ATOM 2130 C CA . VAL A 1 263 ? 25.195 0.253 -3.452 1.00 83.94 263 VAL A CA 1
ATOM 2131 C C . VAL A 1 263 ? 25.805 -0.054 -2.087 1.00 83.94 263 VAL A C 1
ATOM 2133 O O . VAL A 1 263 ? 25.593 -1.140 -1.552 1.00 83.94 263 VAL A O 1
ATOM 2136 N N . TRP A 1 264 ? 26.485 0.923 -1.486 1.00 84.56 264 TRP A N 1
ATOM 2137 C CA . TRP A 1 264 ? 27.049 0.797 -0.145 1.00 84.56 264 TRP A CA 1
ATOM 2138 C C . TRP A 1 264 ? 25.972 0.530 0.916 1.00 84.56 264 TRP A C 1
ATOM 2140 O O . TRP A 1 264 ? 26.124 -0.388 1.722 1.00 84.56 264 TRP A O 1
ATOM 2150 N N . ILE A 1 265 ? 24.852 1.265 0.883 1.00 82.19 265 ILE A N 1
ATOM 2151 C CA . ILE A 1 265 ? 23.712 1.021 1.784 1.00 82.19 265 ILE A CA 1
ATOM 2152 C C . ILE A 1 265 ? 23.158 -0.387 1.572 1.00 82.19 265 ILE A C 1
ATOM 2154 O O . ILE A 1 265 ? 22.927 -1.100 2.543 1.00 82.19 265 ILE A O 1
ATOM 2158 N N . TYR A 1 266 ? 22.959 -0.809 0.323 1.00 82.00 266 TYR A N 1
ATOM 2159 C CA . TYR A 1 266 ? 22.439 -2.140 0.027 1.00 82.00 266 TYR A CA 1
ATOM 2160 C C . TYR A 1 266 ? 23.335 -3.247 0.604 1.00 82.00 266 TYR A C 1
ATOM 2162 O O . TYR A 1 266 ? 22.849 -4.137 1.302 1.00 82.00 266 TYR A O 1
ATOM 2170 N N . GLN A 1 267 ? 24.646 -3.164 0.373 1.00 81.62 267 GLN A N 1
ATOM 2171 C CA . GLN A 1 267 ? 25.607 -4.162 0.844 1.00 81.62 267 GLN A CA 1
ATOM 2172 C C . GLN A 1 267 ? 25.700 -4.211 2.375 1.00 81.62 267 GLN A C 1
ATOM 2174 O O . GLN A 1 267 ? 25.665 -5.297 2.949 1.00 81.62 267 GLN A O 1
ATOM 2179 N N . ASN A 1 268 ? 25.756 -3.055 3.043 1.00 79.25 268 ASN A N 1
ATOM 2180 C CA . ASN A 1 268 ? 25.916 -3.000 4.499 1.00 79.25 268 ASN A CA 1
ATOM 2181 C C . ASN A 1 268 ? 24.618 -3.189 5.287 1.00 79.25 268 ASN A C 1
ATOM 2183 O O . ASN A 1 268 ? 24.667 -3.666 6.418 1.00 79.25 268 ASN A O 1
ATOM 2187 N N . LEU A 1 269 ? 23.467 -2.805 4.733 1.00 72.06 269 LEU A N 1
ATOM 2188 C CA . LEU A 1 269 ? 22.185 -2.894 5.428 1.00 72.06 269 LEU A CA 1
ATOM 2189 C C . LEU A 1 269 ? 21.447 -4.184 5.071 1.00 72.06 269 LEU A C 1
ATOM 2191 O O . LEU A 1 269 ? 21.083 -4.941 5.955 1.00 72.06 269 LEU A O 1
ATOM 2195 N N . ILE A 1 270 ? 21.245 -4.462 3.782 1.00 69.88 270 ILE A N 1
ATOM 2196 C CA . ILE A 1 270 ? 20.414 -5.589 3.325 1.00 69.88 270 ILE A CA 1
ATOM 2197 C C . ILE A 1 270 ? 21.238 -6.876 3.204 1.00 69.88 270 ILE A C 1
ATOM 2199 O O . ILE A 1 270 ? 20.720 -7.958 3.457 1.00 69.88 270 ILE A O 1
ATOM 2203 N N . GLY A 1 271 ? 22.525 -6.772 2.859 1.00 66.19 271 GLY A N 1
ATOM 2204 C CA . GLY A 1 271 ? 23.444 -7.915 2.832 1.00 66.19 271 GLY A CA 1
ATOM 2205 C C . GLY A 1 271 ? 23.922 -8.375 4.215 1.00 66.19 271 GLY A C 1
ATOM 2206 O O . GLY A 1 271 ? 24.429 -9.487 4.351 1.00 66.19 271 GLY A O 1
ATOM 2207 N N . SER A 1 272 ? 23.762 -7.546 5.250 1.00 73.06 272 SER A N 1
ATOM 2208 C CA . SER A 1 272 ? 24.252 -7.847 6.595 1.00 73.06 272 SER A CA 1
ATOM 2209 C C . SER A 1 272 ? 23.256 -8.686 7.390 1.00 73.06 272 SER A C 1
ATOM 2211 O O . SER A 1 272 ? 22.123 -8.281 7.651 1.00 73.06 272 SER A O 1
ATOM 2213 N N . VAL A 1 273 ? 23.713 -9.844 7.867 1.00 67.25 273 VAL A N 1
ATOM 2214 C CA . VAL A 1 273 ? 22.953 -10.749 8.749 1.00 67.25 273 VAL A CA 1
ATOM 2215 C C . VAL A 1 273 ? 22.490 -10.033 10.030 1.00 67.25 273 VAL A C 1
ATOM 2217 O O . VAL A 1 273 ? 21.429 -10.336 10.576 1.00 67.25 273 VAL A O 1
ATOM 2220 N N . HIS A 1 274 ? 23.244 -9.025 10.478 1.00 62.72 274 HIS A N 1
ATOM 2221 C CA . HIS A 1 274 ? 22.931 -8.241 11.672 1.00 62.72 274 HIS A CA 1
ATOM 2222 C C . HIS A 1 274 ? 21.677 -7.379 11.519 1.00 62.72 274 HIS A C 1
ATOM 2224 O O . HIS A 1 274 ? 20.973 -7.164 12.502 1.00 62.72 274 HIS A O 1
ATOM 2230 N N . PHE A 1 275 ? 21.356 -6.915 10.310 1.00 67.25 275 PHE A N 1
ATOM 2231 C CA . PHE A 1 275 ? 20.136 -6.144 10.081 1.00 67.25 275 PHE A CA 1
ATOM 2232 C C . PHE A 1 275 ? 18.890 -7.000 10.294 1.00 67.25 275 PHE A C 1
ATOM 2234 O O . PHE A 1 275 ? 17.979 -6.589 11.010 1.00 67.25 275 PHE A O 1
ATOM 2241 N N . PHE A 1 276 ? 18.875 -8.217 9.743 1.00 64.62 276 PHE A N 1
ATOM 2242 C CA . PHE A 1 276 ? 17.777 -9.153 9.970 1.00 64.62 276 PHE A CA 1
ATOM 2243 C C . PHE A 1 276 ? 17.670 -9.543 11.443 1.00 64.62 276 PHE A C 1
ATOM 2245 O O . PHE A 1 276 ? 16.561 -9.601 11.960 1.00 64.62 276 PHE A O 1
ATOM 2252 N N . PHE A 1 277 ? 18.802 -9.715 12.135 1.00 65.06 277 PHE A N 1
ATOM 2253 C CA . PHE A 1 277 ? 18.825 -9.993 13.572 1.00 65.06 277 PHE A CA 1
ATOM 2254 C C . PHE A 1 277 ? 18.222 -8.848 14.404 1.00 65.06 277 PHE A C 1
ATOM 2256 O O . PHE A 1 277 ? 17.375 -9.086 15.264 1.00 65.06 277 PHE A O 1
ATOM 2263 N N . ILE A 1 278 ? 18.593 -7.598 14.113 1.00 66.94 278 ILE A N 1
ATOM 2264 C CA . ILE A 1 278 ? 18.041 -6.407 14.778 1.00 66.94 278 ILE A CA 1
ATOM 2265 C C . ILE A 1 278 ? 16.552 -6.246 14.455 1.00 66.94 278 ILE A C 1
ATOM 2267 O O . ILE A 1 278 ? 15.760 -5.978 15.353 1.00 66.94 278 ILE A O 1
ATOM 2271 N N . LEU A 1 279 ? 16.146 -6.464 13.201 1.00 62.88 279 LEU A N 1
ATOM 2272 C CA . LEU A 1 279 ? 14.742 -6.418 12.796 1.00 62.88 279 LEU A CA 1
ATOM 2273 C C . LEU A 1 279 ? 13.917 -7.473 13.545 1.00 62.88 279 LEU A C 1
ATOM 2275 O O . LEU A 1 279 ? 12.849 -7.154 14.054 1.00 62.88 279 LEU A O 1
ATOM 2279 N N . THR A 1 280 ? 14.424 -8.703 13.677 1.00 63.28 280 THR A N 1
ATOM 2280 C CA . THR A 1 280 ? 13.750 -9.745 14.464 1.00 63.28 280 THR A CA 1
ATOM 2281 C C . THR A 1 280 ? 13.674 -9.403 15.951 1.00 63.28 280 THR A C 1
ATOM 2283 O O . THR A 1 280 ? 12.669 -9.713 16.572 1.00 63.28 280 THR A O 1
ATOM 2286 N N . LEU A 1 281 ? 14.678 -8.717 16.506 1.00 62.03 281 LEU A N 1
ATOM 2287 C CA . LEU A 1 281 ? 14.701 -8.254 17.901 1.00 62.03 281 LEU A CA 1
ATOM 2288 C C . LEU A 1 281 ? 13.745 -7.088 18.179 1.00 62.03 281 LEU A C 1
ATOM 2290 O O . LEU A 1 281 ? 13.311 -6.921 19.306 1.00 62.03 281 LEU A O 1
ATOM 2294 N N . ILE A 1 282 ? 13.448 -6.266 17.171 1.00 57.84 282 ILE A N 1
ATOM 2295 C CA . ILE A 1 282 ? 12.473 -5.166 17.270 1.00 57.84 282 ILE A CA 1
ATOM 2296 C C . ILE A 1 282 ? 11.034 -5.693 17.168 1.00 57.84 282 ILE A C 1
ATOM 2298 O O . ILE A 1 282 ? 10.103 -5.069 17.673 1.00 57.84 282 ILE A O 1
ATOM 2302 N N . VAL A 1 283 ? 10.849 -6.811 16.466 1.00 55.25 283 VAL A N 1
ATOM 2303 C CA . VAL A 1 283 ? 9.541 -7.439 16.239 1.00 55.25 283 VAL A CA 1
ATOM 2304 C C . VAL A 1 283 ? 9.141 -8.386 17.378 1.00 55.25 283 VAL A C 1
ATOM 2306 O O . VAL A 1 283 ? 7.942 -8.580 17.584 1.00 55.25 283 VAL A O 1
ATOM 2309 N N . LEU A 1 284 ? 10.117 -8.970 18.084 1.00 49.53 284 LEU A N 1
ATOM 2310 C CA . LEU A 1 284 ? 9.920 -9.831 19.257 1.00 49.53 284 LEU A CA 1
ATOM 2311 C C . LEU A 1 284 ? 9.712 -9.003 20.535 1.00 49.53 284 LEU A C 1
ATOM 2313 O O . LEU A 1 284 ? 8.824 -9.386 21.328 1.00 49.53 284 LEU A O 1
#